Protein AF-0000000069993776 (afdb_homodimer)

Foldseek 3Di:
DPLADPVRHGNQQDDLVVLVVLLVQCCQVLSVLLLQNLPVSNVSNVCSCVVCPNSVVVVVCSVVSRVVSSVPFADAPQHSVVLSVCLVPVVLQLVSVVSLVNVPLNNVSNVCSCPVCVNSVVCSNCVRVSNRCVRVVND/DPLADPVRHGNQQDDLVVLVVLLVQCCQVLSVLLLQNLPVSNVSNVCSCVVCPNSVVVVVCSVVSRVVSSVPFADAPQRSVVLSVCLVPVVLQLVSVVSLVNVPLNNVSNVCSCPVCVNSVVCSNCVRVSNRCSRVVND

Organism: NCBI:txid53407

Radius of gyration: 18.96 Å; Cα contacts (8 Å, |Δi|>4): 423; chains: 2; bounding box: 44×46×44 Å

Sequence (278 aa):
MNSYRHDGTLANTHNVFLGYLLWIFGFTGSHRFYYGKPVTGTIWFCTFGLLGIGWLIDVFLIPGMDREADLRFTPGPLDYTVAWLLLTFLGIFGVHRMYQGKWITGLLYLVTGGLLGLGVLYDFWTLNDQISLRNSGRGMNSYRHDGTLANTHNVFLGYLLWIFGFTGSHRFYYGKPVTGTIWFCTFGLLGIGWLIDVFLIPGMDREADLRFTPGPLDYTVAWLLLTFLGIFGVHRMYQGKWITGLLYLVTGGLLGLGVLYDFWTLNDQISLRNSGRG

Solvent-accessible surface area (backbone atoms only — not comparable to full-atom values): 14161 Å² total; per-residue (Å²): 133,77,26,48,40,94,86,68,44,71,40,78,44,64,56,68,68,59,38,54,58,33,41,76,56,17,35,51,12,49,28,38,28,72,48,60,34,37,67,61,11,47,49,14,43,78,42,39,7,61,76,44,52,50,36,60,55,43,70,74,44,44,68,55,43,46,54,50,31,19,66,71,41,47,60,52,92,66,53,54,59,53,39,49,51,31,38,74,77,37,22,46,50,14,50,30,39,38,74,73,65,38,52,67,63,12,51,49,10,52,77,47,49,8,44,79,48,57,48,42,53,51,42,56,59,38,43,61,58,54,50,20,37,42,37,68,66,78,94,132,78,26,48,40,95,86,69,44,71,41,78,46,66,54,68,67,60,39,55,59,32,42,77,57,16,35,51,12,50,28,38,28,72,49,62,33,37,68,63,11,49,50,13,44,77,42,38,6,62,77,44,52,50,37,59,52,42,71,74,43,45,68,56,42,44,53,50,32,18,66,70,41,48,60,52,92,68,53,54,58,51,38,50,52,30,38,73,77,37,24,47,51,14,50,32,39,38,73,72,66,38,52,68,65,11,52,48,9,52,78,47,49,8,46,79,48,55,48,42,52,52,41,56,56,37,43,61,58,55,49,22,36,44,37,68,67,76,94

Structure (mmCIF, N/CA/C/O backbone):
data_AF-0000000069993776-model_v1
#
loop_
_entity.id
_entity.type
_entity.pdbx_description
1 polymer 'Putative membrane protein'
#
loop_
_atom_site.group_PDB
_atom_site.id
_atom_site.type_symbol
_atom_site.label_atom_id
_atom_site.label_alt_id
_atom_site.label_comp_id
_atom_site.label_asym_id
_atom_site.label_entity_id
_atom_site.label_seq_id
_atom_site.pdbx_PDB_ins_code
_atom_site.Cartn_x
_atom_site.Cartn_y
_atom_site.Cartn_z
_atom_site.occupancy
_atom_site.B_iso_or_equiv
_atom_site.auth_seq_id
_atom_site.auth_comp_id
_atom_site.auth_asym_id
_atom_site.auth_atom_id
_atom_site.pdbx_PDB_model_num
ATOM 1 N N . MET A 1 1 ? -23.578 12.289 3.713 1 43.97 1 MET A N 1
ATOM 2 C CA . MET A 1 1 ? -22.234 12.016 4.223 1 43.97 1 MET A CA 1
ATOM 3 C C . MET A 1 1 ? -22.141 10.609 4.797 1 43.97 1 MET A C 1
ATOM 5 O O . MET A 1 1 ? -22.531 10.375 5.941 1 43.97 1 MET A O 1
ATOM 9 N N . ASN A 1 2 ? -22.375 9.562 4.004 1 52.38 2 ASN A N 1
ATOM 10 C CA . ASN A 1 2 ? -22.656 8.164 4.316 1 52.38 2 ASN A CA 1
ATOM 11 C C . ASN A 1 2 ? -21.422 7.461 4.887 1 52.38 2 ASN A C 1
ATOM 13 O O . ASN A 1 2 ? -20.875 6.555 4.258 1 52.38 2 ASN A O 1
ATOM 17 N N . SER A 1 3 ? -20.781 8.148 5.879 1 67.75 3 SER A N 1
ATOM 18 C CA . SER A 1 3 ? -19.625 7.59 6.562 1 67.75 3 SER A CA 1
ATOM 19 C C . SER A 1 3 ? -20 6.371 7.395 1 67.75 3 SER A C 1
ATOM 21 O O . SER A 1 3 ? -19.125 5.613 7.832 1 67.75 3 SER A O 1
ATOM 23 N N . TYR A 1 4 ? -21.25 6.254 7.477 1 65.69 4 TYR A N 1
ATOM 24 C CA . TYR A 1 4 ? -21.672 5.113 8.289 1 65.69 4 TYR A CA 1
ATOM 25 C C . TYR A 1 4 ? -22.078 3.938 7.41 1 65.69 4 TYR A C 1
ATOM 27 O O . TYR A 1 4 ? -22.703 4.125 6.363 1 65.69 4 TYR A O 1
ATOM 35 N N . ARG A 1 5 ? -21.531 2.818 7.758 1 65.44 5 ARG A N 1
ATOM 36 C CA . ARG A 1 5 ? -21.922 1.588 7.074 1 65.44 5 ARG A CA 1
ATOM 37 C C . ARG A 1 5 ? -23.375 1.238 7.371 1 65.44 5 ARG A C 1
ATOM 39 O O . ARG A 1 5 ? -23.984 1.804 8.281 1 65.44 5 ARG A O 1
ATOM 46 N N . HIS A 1 6 ? -23.859 0.402 6.707 1 62.59 6 HIS A N 1
ATOM 47 C CA . HIS A 1 6 ? -25.234 -0.026 6.875 1 62.59 6 HIS A CA 1
ATOM 48 C C . HIS A 1 6 ? -25.484 -0.544 8.289 1 62.59 6 HIS A C 1
ATOM 50 O O . HIS A 1 6 ? -26.594 -0.414 8.812 1 62.59 6 HIS A O 1
ATOM 56 N N . ASP A 1 7 ? -24.453 -0.991 8.984 1 63.78 7 ASP A N 1
ATOM 57 C CA . ASP A 1 7 ? -24.625 -1.54 10.328 1 63.78 7 ASP A CA 1
ATOM 58 C C . ASP A 1 7 ? -24.469 -0.452 11.391 1 63.78 7 ASP A C 1
ATOM 60 O O . ASP A 1 7 ? -24.5 -0.738 12.586 1 63.78 7 ASP A O 1
ATOM 64 N N . GLY A 1 8 ? -24.344 0.725 11.008 1 70.31 8 GLY A N 1
ATOM 65 C CA . GLY A 1 8 ? -24.25 1.845 11.938 1 70.31 8 GLY A CA 1
ATOM 66 C C . GLY A 1 8 ? -22.828 2.154 12.367 1 70.31 8 GLY A C 1
ATOM 67 O O . GLY A 1 8 ? -22.609 3.082 13.148 1 70.31 8 GLY A O 1
ATOM 68 N N . THR A 1 9 ? -21.906 1.339 11.875 1 74.38 9 THR A N 1
ATOM 69 C CA . THR A 1 9 ? -20.516 1.588 12.258 1 74.38 9 THR A CA 1
ATOM 70 C C . THR A 1 9 ? -19.828 2.477 11.227 1 74.38 9 THR A C 1
ATOM 72 O O . THR A 1 9 ? -20.219 2.496 10.055 1 74.38 9 THR A O 1
ATOM 75 N N . LEU A 1 10 ? -19.016 3.332 11.781 1 79.56 10 LEU A N 1
ATOM 76 C CA . LEU A 1 10 ? -18.25 4.242 10.938 1 79.56 10 LEU A CA 1
ATOM 77 C C . LEU A 1 10 ? -17.328 3.473 10 1 79.56 10 LEU A C 1
ATOM 79 O O . LEU A 1 10 ? -16.688 2.5 10.414 1 79.56 10 LEU A O 1
ATOM 83 N N . ALA A 1 11 ? -17.438 3.781 8.742 1 85.44 11 ALA A N 1
ATOM 84 C CA . ALA A 1 11 ? -16.547 3.143 7.777 1 85.44 11 ALA A CA 1
ATOM 85 C C . ALA A 1 11 ? -15.102 3.527 8.031 1 85.44 11 ALA A C 1
ATOM 87 O O . ALA A 1 11 ? -14.805 4.676 8.383 1 85.44 11 ALA A O 1
ATOM 88 N N . ASN A 1 12 ? -14.203 2.625 7.949 1 90.94 12 ASN A N 1
ATOM 89 C CA . ASN A 1 12 ? -12.773 2.842 8.148 1 90.94 12 ASN A CA 1
ATOM 90 C C . ASN A 1 12 ? -12.086 3.238 6.848 1 90.94 12 ASN A C 1
ATOM 92 O O . ASN A 1 12 ? -11.961 2.426 5.93 1 90.94 12 ASN A O 1
ATOM 96 N N . THR A 1 13 ? -11.695 4.512 6.781 1 94.75 13 THR A N 1
ATOM 97 C CA . THR A 1 13 ? -11.023 4.984 5.57 1 94.75 13 THR A CA 1
ATOM 98 C C . THR A 1 13 ? -9.508 4.93 5.734 1 94.75 13 THR A C 1
ATOM 100 O O . THR A 1 13 ? -8.773 4.828 4.746 1 94.75 13 THR A O 1
ATOM 103 N N . HIS A 1 14 ? -9.125 5.062 6.922 1 97.5 14 HIS A N 1
ATOM 104 C CA . HIS A 1 14 ? -7.695 5.055 7.223 1 97.5 14 HIS A CA 1
ATOM 105 C C . HIS A 1 14 ? -7.355 3.994 8.266 1 97.5 14 HIS A C 1
ATOM 107 O O . HIS A 1 14 ? -8.25 3.33 8.789 1 97.5 14 HIS A O 1
ATOM 113 N N . ASN A 1 15 ? -6.082 3.814 8.406 1 96.94 15 ASN A N 1
ATOM 114 C CA . ASN A 1 15 ? -5.582 2.771 9.297 1 96.94 15 ASN A CA 1
ATOM 115 C C . ASN A 1 15 ? -4.684 3.35 10.391 1 96.94 15 ASN A C 1
ATOM 117 O O . ASN A 1 15 ? -3.73 4.074 10.094 1 96.94 15 ASN A O 1
ATOM 121 N N . VAL A 1 16 ? -5.043 2.984 11.609 1 97.69 16 VAL A N 1
ATOM 122 C CA . VAL A 1 16 ? -4.32 3.541 12.75 1 97.69 16 VAL A CA 1
ATOM 123 C C . VAL A 1 16 ? -2.889 3.008 12.758 1 97.69 16 VAL A C 1
ATOM 125 O O . VAL A 1 16 ? -1.952 3.732 13.102 1 97.69 16 VAL A O 1
ATOM 128 N N . PHE A 1 17 ? -2.652 1.766 12.422 1 97.75 17 PHE A N 1
ATOM 129 C CA . PHE A 1 17 ? -1.308 1.204 12.375 1 97.75 17 PHE A CA 1
ATOM 130 C C . PHE A 1 17 ? -0.427 1.993 11.414 1 97.75 17 PHE A C 1
ATOM 132 O O . PHE A 1 17 ? 0.702 2.355 11.758 1 97.75 17 PHE A O 1
ATOM 139 N N . LEU A 1 18 ? -0.93 2.236 10.25 1 98.12 18 LEU A N 1
ATOM 140 C CA . LEU A 1 18 ? -0.167 3.006 9.273 1 98.12 18 LEU A CA 1
ATOM 141 C C . LEU A 1 18 ? 0.099 4.418 9.781 1 98.12 18 LEU A C 1
ATOM 143 O O . LEU A 1 18 ? 1.15 4.996 9.5 1 98.12 18 LEU A O 1
ATOM 147 N N . GLY A 1 19 ? -0.898 4.973 10.469 1 98.38 19 GLY A N 1
ATOM 148 C CA . GLY A 1 19 ? -0.661 6.262 11.102 1 98.38 19 GLY A CA 1
ATOM 149 C C . GLY A 1 19 ? 0.553 6.266 12.008 1 98.38 19 GLY A C 1
ATOM 150 O O . GLY A 1 19 ? 1.401 7.152 11.922 1 98.38 19 GLY A O 1
ATOM 151 N N . TYR A 1 20 ? 0.631 5.281 12.852 1 98.44 20 TYR A N 1
ATOM 152 C CA . TYR A 1 20 ? 1.754 5.184 13.773 1 98.44 20 TYR A CA 1
ATOM 153 C C . TYR A 1 20 ? 3.053 4.906 13.031 1 98.44 20 TYR A C 1
ATOM 155 O O . TYR A 1 20 ? 4.117 5.391 13.422 1 98.44 20 TYR A O 1
ATOM 163 N N . LEU A 1 21 ? 2.947 4.078 12.062 1 97.88 21 LEU A N 1
ATOM 164 C CA . LEU A 1 21 ? 4.129 3.824 11.242 1 97.88 21 LEU A CA 1
ATOM 165 C C . LEU A 1 21 ? 4.676 5.121 10.664 1 97.88 21 LEU A C 1
ATOM 167 O O . LEU A 1 21 ? 5.879 5.391 10.75 1 97.88 21 LEU A O 1
ATOM 171 N N . LEU A 1 22 ? 3.811 5.922 10.109 1 98.06 22 LEU A N 1
ATOM 172 C CA . LEU A 1 22 ? 4.211 7.18 9.484 1 98.06 22 LEU A CA 1
ATOM 173 C C . LEU A 1 22 ? 4.703 8.172 10.539 1 98.06 22 LEU A C 1
ATOM 175 O O . LEU A 1 22 ? 5.535 9.031 10.242 1 98.06 22 LEU A O 1
ATOM 179 N N . TRP A 1 23 ? 4.203 7.992 11.711 1 97.94 23 TRP A N 1
ATOM 180 C CA . TRP A 1 23 ? 4.59 8.859 12.82 1 97.94 23 TRP A CA 1
ATOM 181 C C . TRP A 1 23 ? 6.078 8.719 13.125 1 97.94 23 TRP A C 1
ATOM 183 O O . TRP A 1 23 ? 6.715 9.672 13.578 1 97.94 23 TRP A O 1
ATOM 193 N N . ILE A 1 24 ? 6.648 7.539 12.883 1 96.75 24 ILE A N 1
ATOM 194 C CA . ILE A 1 24 ? 8.07 7.324 13.117 1 96.75 24 ILE A CA 1
ATOM 195 C C . ILE A 1 24 ? 8.875 8.406 12.398 1 96.75 24 ILE A C 1
ATOM 197 O O . ILE A 1 24 ? 9.82 8.961 12.969 1 96.75 24 ILE A O 1
ATOM 201 N N . PHE A 1 25 ? 8.469 8.766 11.18 1 95.56 25 PHE A N 1
ATOM 202 C CA . PHE A 1 25 ? 9.078 9.859 10.438 1 95.56 25 PHE A CA 1
ATOM 203 C C . PHE A 1 25 ? 8.203 11.109 10.492 1 95.56 25 PHE A C 1
ATOM 205 O O . PHE A 1 25 ? 8.219 11.922 9.562 1 95.56 25 PHE A O 1
ATOM 212 N N . GLY A 1 26 ? 7.469 11.188 11.43 1 92.88 26 GLY A N 1
ATOM 213 C CA . GLY A 1 26 ? 6.41 12.18 11.539 1 92.88 26 GLY A CA 1
ATOM 214 C C . GLY A 1 26 ? 6.926 13.578 11.797 1 92.88 26 GLY A C 1
ATOM 215 O O . GLY A 1 26 ? 6.156 14.547 11.766 1 92.88 26 GLY A O 1
ATOM 216 N N . PHE A 1 27 ? 8.289 13.641 12.109 1 93.94 27 PHE A N 1
ATOM 217 C CA . PHE A 1 27 ? 8.852 14.984 12.195 1 93.94 27 PHE A CA 1
ATOM 218 C C . PHE A 1 27 ? 8.703 15.719 10.859 1 93.94 27 PHE A C 1
ATOM 220 O O . PHE A 1 27 ? 8.711 16.953 10.82 1 93.94 27 PHE A O 1
ATOM 227 N N . THR A 1 28 ? 8.43 14.984 9.82 1 95 28 THR A N 1
ATOM 228 C CA . THR A 1 28 ? 8.188 15.539 8.492 1 95 28 THR A CA 1
ATOM 229 C C . THR A 1 28 ? 6.695 15.789 8.281 1 95 28 THR A C 1
ATOM 231 O O . THR A 1 28 ? 6.297 16.328 7.246 1 95 28 THR A O 1
ATOM 234 N N . GLY A 1 29 ? 5.867 15.375 9.18 1 96.5 29 GLY A N 1
ATOM 235 C CA . GLY A 1 29 ? 4.43 15.57 9.07 1 96.5 29 GLY A CA 1
ATOM 236 C C . GLY A 1 29 ? 3.74 14.484 8.266 1 96.5 29 GLY A C 1
ATOM 237 O O . GLY A 1 29 ? 2.568 14.617 7.91 1 96.5 29 GLY A O 1
ATOM 238 N N . SER A 1 30 ? 4.336 13.438 7.988 1 97.31 30 SER A N 1
ATOM 239 C CA . SER A 1 30 ? 3.836 12.414 7.082 1 97.31 30 SER A CA 1
ATOM 240 C C . SER A 1 30 ? 2.506 11.844 7.566 1 97.31 30 SER A C 1
ATOM 242 O O . SER A 1 30 ? 1.579 11.656 6.777 1 97.31 30 SER A O 1
ATOM 244 N N . HIS A 1 31 ? 2.395 11.57 8.875 1 98.31 31 HIS A N 1
ATOM 245 C CA . HIS A 1 31 ? 1.156 11.016 9.406 1 98.31 31 HIS A CA 1
ATOM 246 C C . HIS A 1 31 ? 0.015 12.023 9.312 1 98.31 31 HIS A C 1
ATOM 248 O O . HIS A 1 31 ? -1.139 11.641 9.102 1 98.31 31 HIS A O 1
ATOM 254 N N . ARG A 1 32 ? 0.269 13.266 9.5 1 98.56 32 ARG A N 1
ATOM 255 C CA . ARG A 1 32 ? -0.772 14.281 9.398 1 98.56 32 ARG A CA 1
ATOM 256 C C . ARG A 1 32 ? -1.269 14.414 7.961 1 98.56 32 ARG A C 1
ATOM 258 O O . ARG A 1 32 ? -2.467 14.578 7.727 1 98.56 32 ARG A O 1
ATOM 265 N N . PHE A 1 33 ? -0.314 14.375 6.984 1 98.5 33 PHE A N 1
ATOM 266 C CA . PHE A 1 33 ? -0.737 14.352 5.586 1 98.5 33 PHE A CA 1
ATOM 267 C C . PHE A 1 33 ? -1.636 13.148 5.316 1 98.5 33 PHE A C 1
ATOM 269 O O . PHE A 1 33 ? -2.674 13.273 4.664 1 98.5 33 PHE A O 1
ATOM 276 N N . TYR A 1 34 ? -1.254 12.062 5.863 1 98.56 34 TYR A N 1
ATOM 277 C CA . TYR A 1 34 ? -1.999 10.82 5.684 1 98.56 34 TYR A CA 1
ATOM 278 C C . TYR A 1 34 ? -3.432 10.969 6.188 1 98.56 34 TYR A C 1
ATOM 280 O O . TYR A 1 34 ? -4.371 10.492 5.547 1 98.56 34 TYR A O 1
ATOM 288 N N . TYR A 1 35 ? -3.605 11.633 7.227 1 98.5 35 TYR A N 1
ATOM 289 C CA . TYR A 1 35 ? -4.934 11.758 7.82 1 98.5 35 TYR A CA 1
ATOM 290 C C . TYR A 1 35 ? -5.668 12.969 7.258 1 98.5 35 TYR A C 1
ATOM 292 O O . TYR A 1 35 ? -6.762 13.305 7.715 1 98.5 35 TYR A O 1
ATOM 300 N N . GLY A 1 36 ? -5.078 13.664 6.332 1 98.06 36 GLY A N 1
ATOM 301 C CA . GLY A 1 36 ? -5.766 14.742 5.645 1 98.06 36 GLY A CA 1
ATOM 302 C C . GLY A 1 36 ? -5.602 16.094 6.324 1 98.06 36 GLY A C 1
ATOM 303 O O . GLY A 1 36 ? -6.527 16.906 6.328 1 98.06 36 GLY A O 1
ATOM 304 N N . LYS A 1 37 ? -4.516 16.266 6.914 1 98.31 37 LYS A N 1
ATOM 305 C CA . LYS A 1 37 ? -4.203 17.562 7.535 1 98.31 37 LYS A CA 1
ATOM 306 C C . LYS A 1 37 ? -2.957 18.172 6.91 1 98.31 37 LYS A C 1
ATOM 308 O O . LYS A 1 37 ? -1.936 18.344 7.582 1 98.31 37 LYS A O 1
ATOM 313 N N . PRO A 1 38 ? -3.084 18.656 5.723 1 97.88 38 PRO A N 1
ATOM 314 C CA . PRO A 1 38 ? -1.907 19.125 4.98 1 97.88 38 PRO A CA 1
ATOM 315 C C . PRO A 1 38 ? -1.312 20.406 5.551 1 97.88 38 PRO A C 1
ATOM 317 O O . PRO A 1 38 ? -0.1 20.625 5.465 1 97.88 38 PRO A O 1
ATOM 320 N N . VAL A 1 39 ? -2.135 21.234 6.141 1 97.81 39 VAL A N 1
ATOM 321 C CA . VAL A 1 39 ? -1.636 22.484 6.691 1 97.81 39 VAL A CA 1
ATOM 322 C C . VAL A 1 39 ? -0.697 22.203 7.859 1 97.81 39 VAL A C 1
ATOM 324 O O . VAL A 1 39 ? 0.459 22.641 7.855 1 97.81 39 VAL A O 1
ATOM 327 N N . THR A 1 40 ? -1.224 21.406 8.773 1 97.75 40 THR A N 1
ATOM 328 C CA . THR A 1 40 ? -0.374 21.109 9.922 1 97.75 40 THR A CA 1
ATOM 329 C C . THR A 1 40 ? 0.775 20.188 9.516 1 97.75 40 THR A C 1
ATOM 331 O O . THR A 1 40 ? 1.863 20.25 10.094 1 97.75 40 THR A O 1
ATOM 334 N N . GLY A 1 41 ? 0.524 19.328 8.586 1 97.81 41 GLY A N 1
ATOM 335 C CA . GLY A 1 41 ? 1.632 18.531 8.062 1 97.81 41 GLY A CA 1
ATOM 336 C C . GLY A 1 41 ? 2.766 19.391 7.523 1 97.81 41 GLY A C 1
ATOM 337 O O . GLY A 1 41 ? 3.938 19.094 7.77 1 97.81 41 GLY A O 1
ATOM 338 N N . THR A 1 42 ? 2.406 20.406 6.789 1 98 42 THR A N 1
ATOM 339 C CA . THR A 1 42 ? 3.406 21.312 6.234 1 98 42 THR A CA 1
ATOM 340 C C . THR A 1 42 ? 4.152 22.031 7.348 1 98 42 THR A C 1
ATOM 342 O O . THR A 1 42 ? 5.371 22.203 7.277 1 98 42 THR A O 1
ATOM 345 N N . ILE A 1 43 ? 3.432 22.5 8.359 1 98 43 ILE A N 1
ATOM 346 C CA . ILE A 1 43 ? 4.059 23.172 9.5 1 98 43 ILE A CA 1
ATOM 347 C C . ILE A 1 43 ? 5.078 22.219 10.148 1 98 43 ILE 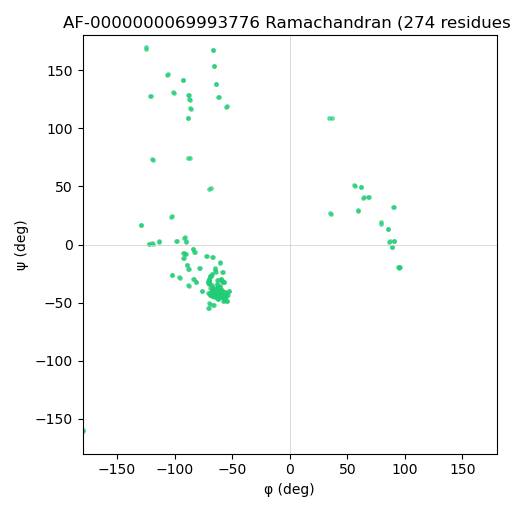A C 1
ATOM 349 O O . ILE A 1 43 ? 6.199 22.641 10.461 1 98 43 ILE A O 1
ATOM 353 N N . TRP A 1 44 ? 4.656 20.953 10.336 1 97.81 44 TRP A N 1
ATOM 354 C CA . TRP A 1 44 ? 5.574 19.969 10.883 1 97.81 44 TRP A CA 1
ATOM 355 C C . TRP A 1 44 ? 6.832 19.859 10.023 1 97.81 44 TRP A C 1
ATOM 357 O O . TRP A 1 44 ? 7.945 19.797 10.555 1 97.81 44 TRP A O 1
ATOM 367 N N . PHE A 1 45 ? 6.617 19.812 8.742 1 97.38 45 PHE A N 1
ATOM 368 C CA . PHE A 1 45 ? 7.727 19.641 7.816 1 97.38 45 PHE A CA 1
ATOM 369 C C . PHE A 1 45 ? 8.703 20.812 7.918 1 97.38 45 PHE A C 1
ATOM 371 O O . PHE A 1 45 ? 9.922 20.609 7.918 1 97.38 45 PHE A O 1
ATOM 378 N N . CYS A 1 46 ? 8.242 22 8.023 1 97.44 46 CYS A N 1
ATOM 379 C CA . CYS A 1 46 ? 9.062 23.203 8.023 1 97.44 46 CYS A CA 1
ATOM 380 C C . CYS A 1 46 ? 9.727 23.406 9.383 1 97.44 46 CYS A C 1
ATOM 382 O O . CYS A 1 46 ? 10.773 24.047 9.477 1 97.44 46 CYS A O 1
ATOM 384 N N . THR A 1 47 ? 9.234 22.828 10.414 1 97.5 47 THR A N 1
ATOM 385 C CA . THR A 1 47 ? 9.727 23.094 11.758 1 97.5 47 THR A CA 1
ATOM 386 C C . THR A 1 47 ? 10.266 21.812 12.398 1 97.5 47 THR A C 1
ATOM 388 O O . THR A 1 47 ? 10.641 21.828 13.578 1 97.5 47 THR A O 1
ATOM 391 N N . PHE A 1 48 ? 10.234 20.672 11.648 1 96.94 48 PHE A N 1
ATOM 392 C CA . PHE A 1 48 ? 10.641 19.375 12.172 1 96.94 48 PHE A CA 1
ATOM 393 C C . PHE A 1 48 ? 9.758 18.969 13.344 1 96.94 48 PHE A C 1
ATOM 395 O O . PHE A 1 48 ? 10.258 18.547 14.391 1 96.94 48 PHE A O 1
ATOM 402 N N . GLY A 1 49 ? 8.422 19.094 13.062 1 96.44 49 GLY A N 1
ATOM 403 C CA . GLY A 1 49 ? 7.465 18.734 14.094 1 96.44 49 GLY A CA 1
ATOM 404 C C . GLY A 1 49 ? 7.477 19.656 15.289 1 96.44 49 GLY A C 1
ATOM 405 O O . GLY A 1 49 ? 7.461 19.203 16.438 1 96.44 49 GLY A O 1
ATOM 406 N N . LEU A 1 50 ? 7.586 20.922 15.094 1 96.62 50 LEU A N 1
ATOM 407 C CA . LEU A 1 50 ? 7.68 21.906 16.156 1 96.62 50 LEU A CA 1
ATOM 408 C C . LEU A 1 50 ? 8.844 21.609 17.094 1 96.62 50 LEU A C 1
ATOM 410 O O . LEU A 1 50 ? 8.672 21.516 18.297 1 96.62 50 LEU A O 1
ATOM 414 N N . LEU A 1 51 ? 10.078 21.391 16.453 1 96.06 51 LEU A N 1
ATOM 415 C CA . LEU A 1 51 ? 11.328 21.078 17.125 1 96.06 51 LEU A CA 1
ATOM 416 C C . LEU A 1 51 ? 11.203 19.797 17.938 1 96.06 51 LEU A C 1
ATOM 418 O O . LEU A 1 51 ? 11.766 19.672 19.031 1 96.06 51 LEU A O 1
ATOM 422 N N . GLY A 1 52 ? 10.344 18.875 17.484 1 95.88 52 GLY A N 1
ATOM 423 C CA . GLY A 1 52 ? 10.219 17.562 18.078 1 95.88 52 GLY A CA 1
ATOM 424 C C . GLY A 1 52 ? 9.109 17.469 19.109 1 95.88 52 GLY A C 1
ATOM 425 O O . GLY A 1 52 ? 8.602 16.375 19.391 1 95.88 52 GLY A O 1
ATOM 426 N N . ILE A 1 53 ? 8.68 18.516 19.625 1 97.19 53 ILE A N 1
ATOM 427 C CA . ILE A 1 53 ? 7.633 18.516 20.641 1 97.19 53 ILE A CA 1
ATOM 428 C C . ILE A 1 53 ? 6.297 18.125 20 1 97.19 53 ILE A C 1
ATOM 430 O O . ILE A 1 53 ? 5.574 17.281 20.531 1 97.19 53 ILE A O 1
ATOM 434 N N . GLY A 1 54 ? 5.934 18.844 18.969 1 96.94 54 GLY A N 1
ATOM 435 C CA . GLY A 1 54 ? 4.715 18.484 18.266 1 96.94 54 GLY A CA 1
ATOM 436 C C . GLY A 1 54 ? 4.688 17.047 17.797 1 96.94 54 GLY A C 1
ATOM 437 O O . GLY A 1 54 ? 3.648 16.391 17.859 1 96.94 54 GLY A O 1
ATOM 438 N N . TRP A 1 55 ? 5.832 16.641 17.297 1 96.94 55 TRP A N 1
ATOM 439 C CA . TRP A 1 55 ? 5.984 15.258 16.875 1 96.94 55 TRP A CA 1
ATOM 440 C C . TRP A 1 55 ? 5.695 14.305 18.031 1 96.94 55 TRP A C 1
ATOM 442 O O . TRP A 1 55 ? 4.957 13.328 17.859 1 96.94 55 TRP A O 1
ATOM 452 N N . LEU A 1 56 ? 6.195 14.594 19.203 1 97.62 56 LEU A N 1
ATOM 453 C CA . LEU A 1 56 ? 6.004 13.734 20.359 1 97.62 56 LEU A CA 1
ATOM 454 C C . LEU A 1 56 ? 4.543 13.734 20.797 1 97.62 56 LEU A C 1
ATOM 456 O O . LEU A 1 56 ? 3.977 12.68 21.094 1 97.62 56 LEU A O 1
ATOM 460 N N . ILE A 1 57 ? 3.889 14.828 20.75 1 97.81 57 ILE A N 1
ATOM 461 C CA . ILE A 1 57 ? 2.506 14.969 21.203 1 97.81 57 ILE A CA 1
ATOM 462 C C . ILE A 1 57 ? 1.576 14.234 20.234 1 97.81 57 ILE A C 1
ATOM 464 O O . ILE A 1 57 ? 0.57 13.656 20.656 1 97.81 57 ILE A O 1
ATOM 468 N N . ASP A 1 58 ? 1.965 14.203 19.016 1 98.5 58 ASP A N 1
ATOM 469 C CA . ASP A 1 58 ? 1.112 13.633 17.984 1 98.5 58 ASP A CA 1
ATOM 470 C C . ASP A 1 58 ? 0.9 12.141 18.203 1 98.5 58 ASP A C 1
ATOM 472 O O . ASP A 1 58 ? -0.058 11.562 17.672 1 98.5 58 ASP A O 1
ATOM 476 N N . VAL A 1 59 ? 1.787 11.516 18.969 1 98.06 59 VAL A N 1
ATOM 477 C CA . VAL A 1 59 ? 1.605 10.086 19.219 1 98.06 59 VAL A CA 1
ATOM 478 C C . VAL A 1 59 ? 0.246 9.852 19.875 1 98.06 59 VAL A C 1
ATOM 480 O O . VAL A 1 59 ? -0.417 8.852 19.609 1 98.06 59 VAL A O 1
ATOM 483 N N . PHE A 1 60 ? -0.209 10.82 20.672 1 98.31 60 PHE A N 1
ATOM 484 C CA . PHE A 1 60 ? -1.456 10.68 21.422 1 98.31 60 PHE A CA 1
ATOM 485 C C . PHE A 1 60 ? -2.639 11.172 20.594 1 98.31 60 PHE A C 1
ATOM 487 O O . PHE A 1 60 ? -3.793 10.883 20.906 1 98.31 60 PHE A O 1
ATOM 494 N N . LEU A 1 61 ? -2.455 11.906 19.594 1 98.25 61 LEU A N 1
ATOM 495 C CA . LEU A 1 61 ? -3.523 12.516 18.797 1 98.25 61 LEU A CA 1
ATOM 496 C C . LEU A 1 61 ? -3.91 11.633 17.625 1 98.25 61 LEU A C 1
ATOM 498 O O . LEU A 1 61 ? -4.961 11.828 17.016 1 98.25 61 LEU A O 1
ATOM 502 N N . ILE A 1 62 ? -3.199 10.625 17.297 1 98.44 62 ILE A N 1
ATOM 503 C CA . ILE A 1 62 ? -3.35 9.812 16.094 1 98.44 62 ILE A CA 1
ATOM 504 C C . ILE A 1 62 ? -4.711 9.117 16.109 1 98.44 62 ILE A C 1
ATOM 506 O O . ILE A 1 62 ? -5.449 9.172 15.117 1 98.44 62 ILE A O 1
ATOM 510 N N . PRO A 1 63 ? -5.086 8.516 17.25 1 98.19 63 PRO A N 1
ATOM 511 C CA . PRO A 1 63 ? -6.414 7.891 17.234 1 98.19 63 PRO A CA 1
ATOM 512 C C . PRO A 1 63 ? -7.535 8.891 16.969 1 98.19 63 PRO A C 1
ATOM 514 O O . PRO A 1 63 ? -8.492 8.57 16.25 1 98.19 63 PRO A O 1
ATOM 517 N N . GLY A 1 64 ? -7.359 10.039 17.484 1 98.25 64 GLY A N 1
ATOM 518 C CA . GLY A 1 64 ? -8.336 11.086 17.203 1 98.25 64 GLY A CA 1
ATOM 519 C C . GLY A 1 64 ? -8.336 11.531 15.758 1 98.25 64 GLY A C 1
ATOM 520 O O . GLY A 1 64 ? -9.398 11.734 15.172 1 98.25 64 GLY A O 1
ATOM 521 N N . MET A 1 65 ? -7.172 11.695 15.211 1 98.06 65 MET A N 1
ATOM 522 C CA . MET A 1 65 ? -7.062 12.07 13.805 1 98.06 65 MET A CA 1
ATOM 523 C C . MET A 1 65 ? -7.652 10.992 12.898 1 98.06 65 MET A C 1
ATOM 525 O O . MET A 1 65 ? -8.242 11.305 11.867 1 98.06 65 MET A O 1
ATOM 529 N N . ASP A 1 66 ? -7.461 9.766 13.297 1 98.06 66 ASP A N 1
ATOM 530 C CA . ASP A 1 66 ? -8.039 8.656 12.547 1 98.06 66 ASP A CA 1
ATOM 531 C C . ASP A 1 66 ? -9.562 8.734 12.531 1 98.06 66 ASP A C 1
ATOM 533 O O . ASP A 1 66 ? -10.188 8.609 11.477 1 98.06 66 ASP A O 1
ATOM 537 N N . ARG A 1 67 ? -10.125 8.961 13.672 1 97.19 67 ARG A N 1
ATOM 538 C CA . ARG A 1 67 ? -11.578 9.07 13.773 1 97.19 67 ARG A CA 1
ATOM 539 C C . ARG A 1 67 ? -12.094 10.266 12.969 1 97.19 67 ARG A C 1
ATOM 541 O O . ARG A 1 67 ? -13.117 10.156 12.281 1 97.19 67 ARG A O 1
ATOM 548 N N . GLU A 1 68 ? -11.406 11.352 13.078 1 97.62 68 GLU A N 1
ATOM 549 C CA . GLU A 1 68 ? -11.797 12.539 12.32 1 97.62 68 GLU A CA 1
ATOM 550 C C . GLU A 1 68 ? -11.75 12.273 10.812 1 97.62 68 GLU A C 1
ATOM 552 O O . GLU A 1 68 ? -12.633 12.703 10.078 1 97.62 68 GLU A O 1
ATOM 557 N N . ALA A 1 69 ? -10.703 11.602 10.359 1 97.88 69 ALA A N 1
ATOM 558 C CA . ALA A 1 69 ? -10.57 11.273 8.938 1 97.88 69 ALA A CA 1
ATOM 559 C C . ALA A 1 69 ? -11.711 10.375 8.477 1 97.88 69 ALA A C 1
ATOM 561 O O . ALA A 1 69 ? -12.258 10.57 7.387 1 97.88 69 ALA A O 1
ATOM 562 N N . ASP A 1 70 ? -12.031 9.383 9.289 1 96.69 70 ASP A N 1
ATOM 563 C CA . ASP A 1 70 ? -13.117 8.469 8.953 1 96.69 70 ASP A CA 1
ATOM 564 C C . ASP A 1 70 ? -14.438 9.219 8.805 1 96.69 70 ASP A C 1
ATOM 566 O O . ASP A 1 70 ? -15.281 8.836 7.996 1 96.69 70 ASP A O 1
ATOM 570 N N . LEU A 1 71 ? -14.602 10.32 9.539 1 95.94 71 LEU A N 1
ATOM 571 C CA . LEU A 1 71 ? -15.812 11.125 9.477 1 95.94 71 LEU A CA 1
ATOM 572 C C . LEU A 1 71 ? -15.781 12.062 8.273 1 95.94 71 LEU A C 1
ATOM 574 O O . LEU A 1 71 ? -16.812 12.352 7.676 1 95.94 71 LEU A O 1
ATOM 578 N N . ARG A 1 72 ? -14.648 12.477 7.938 1 96.69 72 ARG A N 1
ATOM 579 C CA . ARG A 1 72 ? -14.508 13.539 6.957 1 96.69 72 ARG A CA 1
ATOM 580 C C . ARG A 1 72 ? -14.469 12.984 5.539 1 96.69 72 ARG A C 1
ATOM 582 O O . ARG A 1 72 ? -14.969 13.609 4.605 1 96.69 72 ARG A O 1
ATOM 589 N N . PHE A 1 73 ? -13.875 11.836 5.332 1 97.62 73 PHE A N 1
ATOM 590 C CA . PHE A 1 73 ? -13.609 11.359 3.98 1 97.62 73 PHE A CA 1
ATOM 591 C C . PHE A 1 73 ? -14.57 10.234 3.605 1 97.62 73 PHE A C 1
ATOM 593 O O . PHE A 1 73 ? -14.938 9.414 4.453 1 97.62 73 PHE A O 1
ATOM 600 N N . THR A 1 74 ? -14.914 10.188 2.336 1 96.19 74 THR A N 1
ATOM 601 C CA . THR A 1 74 ? -15.945 9.289 1.817 1 96.19 74 THR A CA 1
ATOM 602 C C . THR A 1 74 ? -15.352 7.926 1.48 1 96.19 74 THR A C 1
ATOM 604 O O . THR A 1 74 ? -14.422 7.828 0.676 1 96.19 74 THR A O 1
ATOM 607 N N . PRO A 1 75 ? -15.844 6.898 2.199 1 94.5 75 PRO A N 1
ATOM 608 C CA . PRO A 1 75 ? -15.414 5.555 1.813 1 94.5 75 PRO A CA 1
ATOM 609 C C . PRO A 1 75 ? -15.914 5.148 0.429 1 94.5 75 PRO A C 1
ATOM 611 O O . PRO A 1 75 ? -16.891 5.707 -0.067 1 94.5 75 PRO A O 1
ATOM 614 N N . GLY A 1 76 ? -15.219 4.262 -0.25 1 92.62 76 GLY A N 1
ATOM 615 C CA . GLY A 1 76 ? -15.594 3.812 -1.581 1 92.62 76 GLY A CA 1
ATOM 616 C C . GLY A 1 76 ? -14.648 2.779 -2.154 1 92.62 76 GLY A C 1
ATOM 617 O O . GLY A 1 76 ? -13.93 2.105 -1.408 1 92.62 76 GLY A O 1
ATOM 618 N N . PRO A 1 77 ? -14.664 2.619 -3.482 1 93.12 77 PRO A N 1
ATOM 619 C CA . PRO A 1 77 ? -13.852 1.575 -4.109 1 93.12 77 PRO A CA 1
ATOM 620 C C . PRO A 1 77 ? -12.352 1.868 -4.027 1 93.12 77 PRO A C 1
ATOM 622 O O . PRO A 1 77 ? -11.539 0.944 -4.062 1 93.12 77 PRO A O 1
ATOM 625 N N . LEU A 1 78 ? -12 3.127 -3.953 1 96.75 78 LEU A N 1
ATOM 626 C CA . LEU A 1 78 ? -10.594 3.49 -3.824 1 96.75 78 LEU A CA 1
ATOM 627 C C . LEU A 1 78 ? -10.164 3.508 -2.359 1 96.75 78 LEU A C 1
ATOM 629 O O . LEU A 1 78 ? -10.836 4.117 -1.521 1 96.75 78 LEU A O 1
ATOM 633 N N . ASP A 1 79 ? -9.164 2.779 -2.086 1 97.06 79 ASP A N 1
ATOM 634 C CA . ASP A 1 79 ? -8.641 2.705 -0.724 1 97.06 79 ASP A CA 1
ATOM 635 C C . ASP A 1 79 ? -7.602 3.795 -0.476 1 97.06 79 ASP A C 1
ATOM 637 O O . ASP A 1 79 ? -6.645 3.932 -1.241 1 97.06 79 ASP A O 1
ATOM 641 N N . TYR A 1 80 ? -7.781 4.535 0.583 1 98.19 80 TYR A N 1
ATOM 642 C CA . TYR A 1 80 ? -6.902 5.656 0.893 1 98.19 80 TYR A CA 1
ATOM 643 C C . TYR A 1 80 ? -5.488 5.172 1.202 1 98.19 80 TYR A C 1
ATOM 645 O O . TYR A 1 80 ? -4.508 5.762 0.74 1 98.19 80 TYR A O 1
ATOM 653 N N . THR A 1 81 ? -5.371 4.133 1.991 1 98.38 81 THR A N 1
ATOM 654 C CA . THR A 1 81 ? -4.066 3.637 2.418 1 98.38 81 THR A CA 1
ATOM 655 C C . THR A 1 81 ? -3.271 3.111 1.227 1 98.38 81 THR A C 1
ATOM 657 O O . THR A 1 81 ? -2.072 3.371 1.111 1 98.38 81 THR A O 1
ATOM 660 N N . VAL A 1 82 ? -3.922 2.402 0.343 1 98.38 82 VAL A N 1
ATOM 661 C CA . VAL A 1 82 ? -3.266 1.92 -0.868 1 98.38 82 VAL A CA 1
ATOM 662 C C . VAL A 1 82 ? -2.746 3.104 -1.681 1 98.38 82 VAL A C 1
ATOM 664 O O . VAL A 1 82 ? -1.6 3.098 -2.133 1 98.38 82 VAL A O 1
ATOM 667 N N . ALA A 1 83 ? -3.57 4.082 -1.819 1 98.69 83 ALA A N 1
ATOM 668 C CA . ALA A 1 83 ? -3.178 5.27 -2.574 1 98.69 83 ALA A CA 1
ATOM 669 C C . ALA A 1 83 ? -1.967 5.945 -1.94 1 98.69 83 ALA A C 1
ATOM 671 O O . ALA A 1 83 ? -1.046 6.367 -2.643 1 98.69 83 ALA A O 1
ATOM 672 N N . TRP A 1 84 ? -1.992 6.07 -0.685 1 98.69 84 TRP A N 1
ATOM 673 C CA . TRP A 1 84 ? -0.897 6.727 0.021 1 98.69 84 TRP A CA 1
ATOM 674 C C . TRP A 1 84 ? 0.394 5.93 -0.112 1 98.69 84 TRP A C 1
ATOM 676 O O . TRP A 1 84 ? 1.475 6.504 -0.261 1 98.69 84 TRP A O 1
ATOM 686 N N . LEU A 1 85 ? 0.271 4.586 -0.003 1 98.62 85 LEU A N 1
ATOM 687 C CA . LEU A 1 85 ? 1.455 3.754 -0.181 1 98.62 85 LEU A CA 1
ATOM 688 C C . LEU A 1 85 ? 1.996 3.875 -1.602 1 98.62 85 LEU A C 1
ATOM 690 O O . LEU A 1 85 ? 3.209 3.973 -1.803 1 98.62 85 LEU A O 1
ATOM 694 N N . LEU A 1 86 ? 1.142 3.926 -2.555 1 98.56 86 LEU A N 1
ATOM 695 C CA . LEU A 1 86 ? 1.554 4.086 -3.943 1 98.56 86 LEU A CA 1
ATOM 696 C C . LEU A 1 86 ? 2.215 5.445 -4.16 1 98.56 86 LEU A C 1
ATOM 698 O O . LEU A 1 86 ? 3.217 5.547 -4.871 1 98.56 86 LEU A O 1
ATOM 702 N N . LEU A 1 87 ? 1.626 6.496 -3.586 1 98.31 87 LEU A N 1
ATOM 703 C CA . LEU A 1 87 ? 2.215 7.828 -3.693 1 98.31 87 LEU A CA 1
ATOM 704 C C . LEU A 1 87 ? 3.605 7.859 -3.072 1 98.31 87 LEU A C 1
ATOM 706 O O . LEU A 1 87 ? 4.535 8.422 -3.65 1 98.31 87 LEU A O 1
ATOM 710 N N . THR A 1 88 ? 3.768 7.27 -1.924 1 97.38 88 THR A N 1
ATOM 711 C CA . THR A 1 88 ? 5.012 7.32 -1.167 1 97.38 88 THR A CA 1
ATOM 712 C C . THR A 1 88 ? 6.121 6.562 -1.893 1 97.38 88 THR A C 1
ATOM 714 O O . THR A 1 88 ? 7.238 7.062 -2.027 1 97.38 88 THR A O 1
ATOM 717 N N . PHE A 1 89 ? 5.812 5.406 -2.441 1 97.44 89 PHE A N 1
ATOM 718 C CA . PHE A 1 89 ? 6.883 4.543 -2.932 1 97.44 89 PHE A CA 1
ATOM 719 C C . PHE A 1 89 ? 7 4.633 -4.449 1 97.44 89 PHE A C 1
ATOM 721 O O . PHE A 1 89 ? 8.078 4.426 -5.004 1 97.44 89 PHE A O 1
ATOM 728 N N . LEU A 1 90 ? 5.895 4.965 -5.125 1 97.25 90 LEU A N 1
ATOM 729 C CA . LEU A 1 90 ? 5.883 4.961 -6.586 1 97.25 90 LEU A CA 1
ATOM 730 C C . LEU A 1 90 ? 5.336 6.277 -7.129 1 97.25 90 LEU A C 1
ATOM 732 O O . LEU A 1 90 ? 4.922 6.348 -8.289 1 97.25 90 LEU A O 1
ATOM 736 N N . GLY A 1 91 ? 5.27 7.293 -6.371 1 97.06 91 GLY A N 1
ATOM 737 C CA . GLY A 1 91 ? 4.645 8.57 -6.691 1 97.06 91 GLY A CA 1
ATOM 738 C C . GLY A 1 91 ? 5.25 9.242 -7.902 1 97.06 91 GLY A C 1
ATOM 739 O O . GLY A 1 91 ? 4.539 9.844 -8.711 1 97.06 91 GLY A O 1
ATOM 740 N N . ILE A 1 92 ? 6.621 9.148 -8.016 1 96.94 92 ILE A N 1
ATOM 741 C CA . ILE A 1 92 ? 7.312 9.836 -9.102 1 96.94 92 ILE A CA 1
ATOM 742 C C . ILE A 1 92 ? 6.887 9.234 -10.438 1 96.94 92 ILE A C 1
ATOM 744 O O . ILE A 1 92 ? 6.926 9.914 -11.469 1 96.94 92 ILE A O 1
ATOM 748 N N . PHE A 1 93 ? 6.418 8.031 -10.414 1 97.44 93 PHE A N 1
ATOM 749 C CA . PHE A 1 93 ? 6 7.348 -11.633 1 97.44 93 PHE A CA 1
ATOM 750 C C . PHE A 1 93 ? 4.523 7.594 -11.914 1 97.44 93 PHE A C 1
ATOM 752 O O . PHE A 1 93 ? 3.996 7.152 -12.938 1 97.44 93 PHE A O 1
ATOM 759 N N . GLY A 1 94 ? 3.777 8.195 -11.023 1 97.56 94 GLY A N 1
ATOM 760 C CA . GLY A 1 94 ? 2.379 8.547 -11.219 1 97.56 94 GLY A CA 1
ATOM 761 C C . GLY A 1 94 ? 1.438 7.371 -11.023 1 97.56 94 GLY A C 1
ATOM 762 O O . GLY A 1 94 ? 0.287 7.41 -11.461 1 97.56 94 GLY A O 1
ATOM 763 N N . VAL A 1 95 ? 1.822 6.316 -10.359 1 98 95 VAL A N 1
ATOM 764 C CA . VAL A 1 95 ? 1.036 5.094 -10.219 1 98 95 VAL A CA 1
ATOM 765 C C . VAL A 1 95 ? -0.188 5.367 -9.344 1 98 95 VAL A C 1
ATOM 767 O O . VAL A 1 95 ? -1.268 4.824 -9.594 1 98 95 VAL A O 1
ATOM 770 N N . HIS A 1 96 ? -0.053 6.211 -8.297 1 98.25 96 HIS A N 1
ATOM 771 C CA . HIS A 1 96 ? -1.187 6.539 -7.438 1 98.25 96 HIS A CA 1
ATOM 772 C C . HIS A 1 96 ? -2.279 7.258 -8.219 1 98.25 96 HIS A C 1
ATOM 774 O O . HIS A 1 96 ? -3.467 7.105 -7.926 1 98.25 96 HIS A O 1
ATOM 780 N N . ARG A 1 97 ? -1.894 8.062 -9.188 1 98.19 97 ARG A N 1
ATOM 781 C CA . ARG A 1 97 ? -2.885 8.742 -10.016 1 98.19 97 ARG A CA 1
ATOM 782 C C . ARG A 1 97 ? -3.598 7.754 -10.93 1 98.19 97 ARG A C 1
ATOM 784 O O . ARG A 1 97 ? -4.812 7.836 -11.117 1 98.19 97 ARG A O 1
ATOM 791 N N . MET A 1 98 ? -2.824 6.859 -11.477 1 98.06 98 MET A N 1
ATOM 792 C CA . MET A 1 98 ? -3.438 5.828 -12.305 1 98.06 98 MET A CA 1
ATOM 793 C C . MET A 1 98 ? -4.379 4.957 -11.484 1 98.06 98 MET A C 1
ATOM 795 O O . MET A 1 98 ? -5.418 4.512 -11.977 1 98.06 98 MET A O 1
ATOM 799 N N . TYR A 1 99 ? -3.998 4.695 -10.273 1 98.19 99 TYR A N 1
ATOM 800 C CA . TYR A 1 99 ? -4.871 3.967 -9.359 1 98.19 99 TYR A CA 1
ATOM 801 C C . TYR A 1 99 ? -6.211 4.676 -9.203 1 98.19 99 TYR A C 1
ATOM 803 O O . TYR A 1 99 ? -7.25 4.027 -9.07 1 98.19 99 TYR A O 1
ATOM 811 N N . GLN A 1 100 ? -6.234 5.969 -9.281 1 97.88 100 GLN A N 1
ATOM 812 C CA . GLN A 1 100 ? -7.441 6.781 -9.156 1 97.88 100 GLN A CA 1
ATOM 813 C C . GLN A 1 100 ? -8.18 6.879 -10.484 1 97.88 100 GLN A C 1
ATOM 815 O O . GLN A 1 100 ? -9.219 7.535 -10.578 1 97.88 100 GLN A O 1
ATOM 820 N N . GLY A 1 101 ? -7.602 6.301 -11.57 1 96.75 101 GLY A N 1
ATOM 821 C CA . GLY A 1 101 ? -8.211 6.379 -12.891 1 96.75 101 GLY A CA 1
ATOM 822 C C . GLY A 1 101 ? -7.746 7.582 -13.688 1 96.75 101 GLY A C 1
ATOM 823 O O . GLY A 1 101 ? -8.25 7.84 -14.781 1 96.75 101 GLY A O 1
ATOM 824 N N . LYS A 1 102 ? -6.84 8.328 -13.133 1 97.12 102 LYS A N 1
ATOM 825 C CA . LYS A 1 102 ? -6.309 9.5 -13.836 1 97.12 102 LYS A CA 1
ATOM 826 C C . LYS A 1 102 ? -5.121 9.117 -14.711 1 97.12 102 LYS A C 1
ATOM 828 O O . LYS A 1 102 ? -3.988 9.531 -14.453 1 97.12 102 LYS A O 1
ATOM 833 N N . TRP A 1 103 ? -5.398 8.461 -15.836 1 97.25 103 TRP A N 1
ATOM 834 C CA . TRP A 1 103 ? -4.395 7.859 -16.703 1 97.25 103 TRP A CA 1
ATOM 835 C C . TRP A 1 103 ? -3.564 8.938 -17.406 1 97.25 103 TRP A C 1
ATOM 837 O O . TRP A 1 103 ? -2.352 8.781 -17.562 1 97.25 103 TRP A O 1
ATOM 847 N N . ILE A 1 104 ? -4.117 10.039 -17.734 1 96.88 104 ILE A N 1
ATOM 848 C CA . ILE A 1 104 ? -3.428 11.094 -18.469 1 96.88 104 ILE A CA 1
ATOM 849 C C . ILE A 1 104 ? -2.357 11.727 -17.578 1 96.88 104 ILE A C 1
ATOM 851 O O . ILE A 1 104 ? -1.188 11.797 -17.969 1 96.88 104 ILE A O 1
ATOM 855 N N . THR A 1 105 ? -2.75 12.125 -16.359 1 96.38 105 THR A N 1
ATOM 856 C CA . THR A 1 105 ? -1.769 12.734 -15.469 1 96.38 105 THR A CA 1
ATOM 857 C C . THR A 1 105 ? -0.769 11.695 -14.969 1 96.38 105 THR A C 1
ATOM 859 O O . THR A 1 105 ? 0.39 12.016 -14.703 1 96.38 105 THR A O 1
ATOM 862 N N . GLY A 1 106 ? -1.2 10.461 -14.82 1 97.12 106 GLY A N 1
ATOM 863 C CA . GLY A 1 106 ? -0.254 9.414 -14.477 1 97.12 106 GLY A CA 1
ATOM 864 C C . GLY A 1 106 ? 0.847 9.242 -15.508 1 97.12 106 GLY A C 1
ATOM 865 O O . GLY A 1 106 ? 2.023 9.141 -15.156 1 97.12 106 GLY A O 1
ATOM 866 N N . LEU A 1 107 ? 0.476 9.234 -16.766 1 96.62 107 LEU A N 1
ATOM 867 C CA . LEU A 1 107 ? 1.448 9.094 -17.844 1 96.62 107 LEU A CA 1
ATOM 868 C C . LEU A 1 107 ? 2.369 10.312 -17.906 1 96.62 107 LEU A C 1
ATOM 870 O O . LEU A 1 107 ? 3.561 10.18 -18.203 1 96.62 107 LEU A O 1
ATOM 874 N N . LEU A 1 108 ? 1.791 11.469 -17.672 1 96.75 108 LEU A N 1
ATOM 875 C CA . LEU A 1 108 ? 2.6 12.68 -17.609 1 96.75 108 LEU A CA 1
ATOM 876 C C . LEU A 1 108 ? 3.672 12.562 -16.531 1 96.75 108 LEU A C 1
ATOM 878 O O . LEU A 1 108 ? 4.812 12.984 -16.734 1 96.75 108 LEU A O 1
ATOM 882 N N . TYR A 1 109 ? 3.256 12.039 -15.375 1 97.31 109 TYR A N 1
ATOM 883 C CA . TYR A 1 109 ? 4.223 11.805 -14.312 1 97.31 109 TYR A CA 1
ATOM 884 C C . TYR A 1 109 ? 5.363 10.922 -14.797 1 97.31 109 TYR A C 1
ATOM 886 O O . TYR A 1 109 ? 6.531 11.172 -14.477 1 97.31 109 TYR A O 1
ATOM 894 N N . LEU A 1 110 ? 5.07 9.922 -15.555 1 94.06 110 LEU A N 1
ATOM 895 C CA . LEU A 1 110 ? 6.043 8.945 -16.031 1 94.06 110 LEU A CA 1
ATOM 896 C C . LEU A 1 110 ? 7.094 9.617 -16.906 1 94.06 110 LEU A C 1
ATOM 898 O O . LEU A 1 110 ? 8.281 9.289 -16.828 1 94.06 110 LEU A O 1
ATOM 902 N N . VAL A 1 111 ? 6.742 10.523 -17.703 1 95.75 111 VAL A N 1
ATOM 903 C CA . VAL A 1 111 ? 7.645 11.141 -18.672 1 95.75 111 VAL A CA 1
ATOM 904 C C . VAL A 1 111 ? 8.383 12.312 -18.031 1 95.75 111 VAL A C 1
ATOM 906 O O . VAL A 1 111 ? 9.453 12.711 -18.484 1 95.75 111 VAL A O 1
ATOM 909 N N . THR A 1 112 ? 7.891 12.898 -16.938 1 95.12 112 THR A N 1
ATOM 910 C CA . THR A 1 112 ? 8.445 14.117 -16.359 1 95.12 112 THR A CA 1
ATOM 911 C C . THR A 1 112 ? 9.055 13.852 -14.992 1 95.12 112 THR A C 1
ATOM 913 O O . THR A 1 112 ? 9.609 14.758 -14.367 1 95.12 112 THR A O 1
ATOM 916 N N . GLY A 1 113 ? 9.047 12.625 -14.578 1 91.06 113 GLY A N 1
ATOM 917 C CA . GLY A 1 113 ? 9.547 12.336 -13.242 1 91.06 113 GLY A CA 1
ATOM 918 C C . GLY A 1 113 ? 8.719 12.977 -12.141 1 91.06 113 GLY A C 1
ATOM 919 O O . GLY A 1 113 ? 9.242 13.734 -11.32 1 91.06 113 GLY A O 1
ATOM 920 N N . GLY A 1 114 ? 7.184 12.938 -12.367 1 66.81 114 GLY A N 1
ATOM 921 C CA . GLY A 1 114 ? 6.086 13.445 -11.555 1 66.81 114 GLY A CA 1
ATOM 922 C C . GLY A 1 114 ? 6.434 14.727 -10.82 1 66.81 114 GLY A C 1
ATOM 923 O O . GLY A 1 114 ? 7.359 14.758 -10.008 1 66.81 114 GLY A O 1
ATOM 924 N N . LEU A 1 115 ? 5.688 15.398 -11.57 1 65.88 115 LEU A N 1
ATOM 925 C CA . LEU A 1 115 ? 6.434 16.328 -12.414 1 65.88 115 LEU A CA 1
ATOM 926 C C . LEU A 1 115 ? 7.324 17.234 -11.562 1 65.88 115 LEU A C 1
ATOM 928 O O . LEU A 1 115 ? 8.445 17.547 -11.961 1 65.88 115 LEU A O 1
ATOM 932 N N . LEU A 1 116 ? 8.664 17.125 -11.828 1 89.94 116 LEU A N 1
ATOM 933 C CA . LEU A 1 116 ? 9.922 17.625 -11.273 1 89.94 116 LEU A CA 1
ATOM 934 C C . LEU A 1 116 ? 9.852 17.719 -9.758 1 89.94 116 LEU A C 1
ATOM 936 O O . LEU A 1 116 ? 10.531 18.562 -9.148 1 89.94 116 LEU A O 1
ATOM 940 N N . GLY A 1 117 ? 8.875 16.75 -9.242 1 91.94 117 GLY A N 1
ATOM 941 C CA . GLY A 1 117 ? 8.742 16.688 -7.793 1 91.94 117 GLY A CA 1
ATOM 942 C C . GLY A 1 117 ? 7.617 17.547 -7.254 1 91.94 117 GLY A C 1
ATOM 943 O O . GLY A 1 117 ? 7.055 17.266 -6.195 1 91.94 117 GLY A O 1
ATOM 944 N N . LEU A 1 118 ? 7.176 18.5 -8.023 1 94.94 118 LEU A N 1
ATOM 945 C CA . LEU A 1 118 ? 6.121 19.406 -7.582 1 94.94 118 LEU A CA 1
ATOM 946 C C . LEU A 1 118 ? 4.758 18.719 -7.629 1 94.94 118 LEU A C 1
ATOM 948 O O . LEU A 1 118 ? 3.893 18.984 -6.797 1 94.94 118 LEU A O 1
ATOM 952 N N . GLY A 1 119 ? 4.59 17.953 -8.68 1 95.94 119 GLY A N 1
ATOM 953 C CA . GLY A 1 119 ? 3.354 17.188 -8.766 1 95.94 119 GLY A CA 1
ATOM 954 C C . GLY A 1 119 ? 3.152 16.25 -7.598 1 95.94 119 GLY A C 1
ATOM 955 O O . GLY A 1 119 ? 2.051 16.156 -7.055 1 95.94 119 GLY A O 1
ATOM 956 N N . VAL A 1 120 ? 4.211 15.609 -7.234 1 96.56 120 VAL A N 1
ATOM 957 C CA . VAL A 1 120 ? 4.16 14.688 -6.105 1 96.56 120 VAL A CA 1
ATOM 958 C C . VAL A 1 120 ? 3.826 15.461 -4.828 1 96.56 120 VAL A C 1
ATOM 960 O O . VAL A 1 120 ? 2.996 15.016 -4.027 1 96.56 120 VAL A O 1
ATOM 963 N N . LEU A 1 121 ? 4.406 16.609 -4.656 1 95.44 121 LEU A N 1
ATOM 964 C CA . LEU A 1 121 ? 4.125 17.438 -3.492 1 95.44 121 LEU A CA 1
ATOM 965 C C . LEU A 1 121 ? 2.658 17.859 -3.459 1 95.44 121 LEU A C 1
ATOM 967 O O . LEU A 1 121 ? 2.012 17.781 -2.412 1 95.44 121 LEU A O 1
ATOM 971 N N . TYR A 1 122 ? 2.188 18.312 -4.621 1 97.31 122 TYR A N 1
ATOM 972 C CA . TYR A 1 122 ? 0.778 18.656 -4.746 1 97.31 122 TYR A CA 1
ATOM 973 C C . TYR A 1 122 ? -0.116 17.5 -4.348 1 97.31 122 TYR A C 1
ATOM 975 O O . TYR A 1 122 ? -1.1 17.672 -3.627 1 97.31 122 TYR A O 1
ATOM 983 N N . ASP A 1 123 ? 0.2 16.391 -4.773 1 97.81 123 ASP A N 1
ATOM 984 C CA . ASP A 1 123 ? -0.614 15.203 -4.488 1 97.81 123 ASP A CA 1
ATOM 985 C C . ASP A 1 123 ? -0.517 14.812 -3.014 1 97.81 123 ASP A C 1
ATOM 987 O O . ASP A 1 123 ? -1.488 14.336 -2.428 1 97.81 123 ASP A O 1
ATOM 991 N N . PHE A 1 124 ? 0.621 15.023 -2.375 1 97.12 124 PHE A N 1
ATOM 992 C CA . PHE A 1 124 ? 0.737 14.805 -0.938 1 97.12 124 PHE A CA 1
ATOM 993 C C . PHE A 1 124 ? -0.248 15.68 -0.174 1 97.12 124 PHE A C 1
ATOM 995 O O . PHE A 1 124 ? -0.791 15.266 0.852 1 97.12 124 PHE A O 1
ATOM 1002 N N . TRP A 1 125 ? -0.524 16.812 -0.757 1 97.75 125 TRP A N 1
ATOM 1003 C CA . TRP A 1 125 ? -1.379 17.797 -0.09 1 97.75 125 TRP A CA 1
ATOM 1004 C C . TRP A 1 125 ? -2.854 17.469 -0.31 1 97.75 125 TRP A C 1
ATOM 1006 O O . TRP A 1 125 ? -3.695 17.766 0.541 1 97.75 125 TRP A O 1
ATOM 1016 N N . THR A 1 126 ? -3.076 16.859 -1.423 1 98.31 126 THR A N 1
ATOM 1017 C CA . THR A 1 126 ? -4.477 16.859 -1.83 1 98.31 126 THR A CA 1
ATOM 1018 C C . THR A 1 126 ? -4.988 15.438 -2.016 1 98.31 126 THR A C 1
ATOM 1020 O O . THR A 1 126 ? -6.176 15.227 -2.277 1 98.31 126 THR A O 1
ATOM 1023 N N . LEU A 1 127 ? -4.227 14.438 -1.817 1 98.44 127 LEU A N 1
ATOM 1024 C CA . LEU A 1 127 ? -4.555 13.0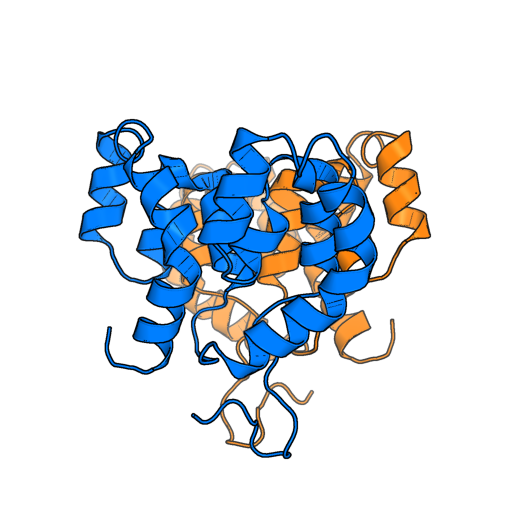62 -2.178 1 98.44 127 LEU A CA 1
ATOM 1025 C C . LEU A 1 127 ? -5.859 12.625 -1.518 1 98.44 127 LEU A C 1
ATOM 1027 O O . LEU A 1 127 ? -6.734 12.055 -2.178 1 98.44 127 LEU A O 1
ATOM 1031 N N . ASN A 1 128 ? -6 12.914 -0.225 1 98.5 128 ASN A N 1
ATOM 1032 C CA . ASN A 1 128 ? -7.207 12.492 0.479 1 98.5 128 ASN A CA 1
ATOM 1033 C C . ASN A 1 128 ? -8.461 13.102 -0.144 1 98.5 128 ASN A C 1
ATOM 1035 O O . ASN A 1 128 ? -9.469 12.414 -0.322 1 98.5 128 ASN A O 1
ATOM 1039 N N . ASP A 1 129 ? -8.383 14.352 -0.497 1 98.12 129 ASP A N 1
ATOM 1040 C CA . ASP A 1 129 ? -9.516 15.023 -1.119 1 98.12 129 ASP A CA 1
ATOM 1041 C C . ASP A 1 129 ? -9.805 14.453 -2.506 1 98.12 129 ASP A C 1
ATOM 1043 O O . ASP A 1 129 ? -10.961 14.281 -2.885 1 98.12 129 ASP A O 1
ATOM 1047 N N . GLN A 1 130 ? -8.75 14.273 -3.24 1 98.19 130 GLN A N 1
ATOM 1048 C CA . GLN A 1 130 ? -8.898 13.695 -4.57 1 98.19 130 GLN A CA 1
ATOM 1049 C C . GLN A 1 130 ? -9.617 12.352 -4.504 1 98.19 130 GLN A C 1
ATOM 1051 O O . GLN A 1 130 ? -10.547 12.094 -5.277 1 98.19 130 GLN A O 1
ATOM 1056 N N . ILE A 1 131 ? -9.258 11.469 -3.562 1 98.12 131 ILE A N 1
ATOM 1057 C CA . ILE A 1 131 ? -9.844 10.141 -3.416 1 98.12 131 ILE A CA 1
ATOM 1058 C C . ILE A 1 131 ? -11.289 10.266 -2.934 1 98.12 131 ILE A C 1
ATOM 1060 O O . ILE A 1 131 ? -12.18 9.578 -3.436 1 98.12 131 ILE A O 1
ATOM 1064 N N . SER A 1 132 ? -11.5 11.148 -1.981 1 97.69 132 SER A N 1
ATOM 1065 C CA . SER A 1 132 ? -12.844 11.359 -1.459 1 97.69 132 SER A CA 1
ATOM 1066 C C . SER A 1 132 ? -13.797 11.812 -2.561 1 97.69 132 SER A C 1
ATOM 1068 O O . SER A 1 132 ? -14.938 11.352 -2.623 1 97.69 132 SER A O 1
ATOM 1070 N N . LEU A 1 133 ? -13.305 12.695 -3.418 1 97.06 133 LEU A N 1
ATOM 1071 C CA . LEU A 1 133 ? -14.117 13.188 -4.523 1 97.06 133 LEU A CA 1
ATOM 1072 C C . LEU A 1 133 ? -14.469 12.062 -5.488 1 97.06 133 LEU A C 1
ATOM 1074 O O . LEU A 1 133 ? -15.617 11.93 -5.906 1 97.06 133 LEU A O 1
ATOM 1078 N N . ARG A 1 134 ? -13.539 11.242 -5.836 1 96.75 134 ARG A N 1
ATOM 1079 C CA . ARG A 1 134 ? -13.766 10.125 -6.742 1 96.75 134 ARG A CA 1
ATOM 1080 C C . ARG A 1 134 ? -14.703 9.094 -6.113 1 96.75 134 ARG A C 1
ATOM 1082 O O . ARG A 1 134 ? -15.594 8.578 -6.781 1 96.75 134 ARG A O 1
ATOM 1089 N N . ASN A 1 135 ? -14.516 8.82 -4.812 1 96.12 135 ASN A N 1
ATOM 1090 C CA . ASN A 1 135 ? -15.344 7.855 -4.098 1 96.12 135 ASN A CA 1
ATOM 1091 C C . ASN A 1 135 ? -16.781 8.344 -3.963 1 96.12 135 ASN A C 1
ATOM 1093 O O . ASN A 1 135 ? -17.703 7.539 -3.83 1 96.12 135 ASN A O 1
ATOM 1097 N N . SER A 1 136 ? -1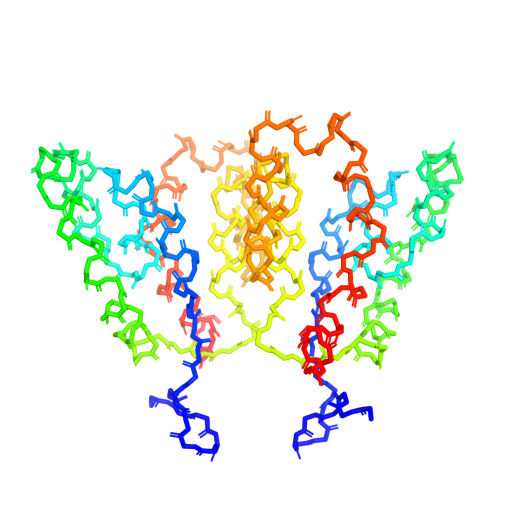6.969 9.617 -3.994 1 94.44 136 SER A N 1
ATOM 1098 C CA . SER A 1 136 ? -18.312 10.18 -3.893 1 94.44 136 SER A CA 1
ATOM 1099 C C . SER A 1 136 ? -19.016 10.172 -5.246 1 94.44 136 SER A C 1
ATOM 1101 O O . SER A 1 136 ? -20.219 10.445 -5.328 1 94.44 136 SER A O 1
ATOM 1103 N N . GLY A 1 137 ? -18.281 9.797 -6.312 1 90.81 137 GLY A N 1
ATOM 1104 C CA . GLY A 1 137 ? -18.859 9.789 -7.648 1 90.81 137 GLY A CA 1
ATOM 1105 C C . GLY A 1 137 ? -18.766 11.125 -8.352 1 90.81 137 GLY A C 1
ATOM 1106 O O . GLY A 1 137 ? -19.391 11.336 -9.391 1 90.81 137 GLY A O 1
ATOM 1107 N N . ARG A 1 138 ? -18.172 12.125 -7.781 1 81.12 138 ARG A N 1
ATOM 1108 C CA . ARG A 1 138 ? -18.094 13.461 -8.359 1 81.12 138 ARG A CA 1
ATOM 1109 C C . ARG A 1 138 ? -16.75 13.672 -9.07 1 81.12 138 ARG A C 1
ATOM 1111 O O . ARG A 1 138 ? -16.484 14.758 -9.586 1 81.12 138 ARG A O 1
ATOM 1118 N N . GLY A 1 139 ? -15.961 12.695 -9.117 1 71.81 139 GLY A N 1
ATOM 1119 C CA . GLY A 1 139 ? -14.648 12.883 -9.734 1 71.81 139 GLY A CA 1
ATOM 1120 C C . GLY A 1 139 ? -14.523 12.203 -11.086 1 71.81 139 GLY A C 1
ATOM 1121 O O . GLY A 1 139 ? -15.328 11.336 -11.43 1 71.81 139 GLY A O 1
ATOM 1122 N N . MET B 1 1 ? -17.953 -19.703 4.047 1 44.38 1 MET B N 1
ATOM 1123 C CA . MET B 1 1 ? -17.031 -19.047 3.127 1 44.38 1 MET B CA 1
ATOM 1124 C C . MET B 1 1 ? -17.609 -17.719 2.652 1 44.38 1 MET B C 1
ATOM 1126 O O . MET B 1 1 ? -18.438 -17.688 1.741 1 44.38 1 MET B O 1
ATOM 1130 N N . ASN B 1 2 ? -17.891 -16.766 3.545 1 52.72 2 ASN B N 1
ATOM 1131 C CA . ASN B 1 2 ? -18.703 -15.547 3.449 1 52.72 2 ASN B CA 1
ATOM 1132 C C . ASN B 1 2 ? -18.047 -14.516 2.527 1 52.72 2 ASN B C 1
ATOM 1134 O O . ASN B 1 2 ? -17.641 -13.445 2.979 1 52.72 2 ASN B O 1
ATOM 1138 N N . SER B 1 3 ? -17.625 -15 1.323 1 67.75 3 SER B N 1
ATOM 1139 C CA . SER B 1 3 ? -17.031 -14.133 0.316 1 67.75 3 SER B CA 1
ATOM 1140 C C . SER B 1 3 ? -18.047 -13.156 -0.246 1 67.75 3 SER B C 1
ATOM 1142 O O . SER B 1 3 ? -17.688 -12.18 -0.903 1 67.75 3 SER B O 1
ATOM 1144 N N . TYR B 1 4 ? -19.219 -13.445 0.121 1 66.75 4 TYR B N 1
ATOM 1145 C CA . TYR B 1 4 ? -20.234 -12.555 -0.419 1 66.75 4 TYR B CA 1
ATOM 1146 C C . TYR B 1 4 ? -20.672 -11.523 0.622 1 66.75 4 TYR B C 1
ATOM 1148 O O . TYR B 1 4 ? -20.797 -11.844 1.806 1 66.75 4 TYR B O 1
ATOM 1156 N N . ARG B 1 5 ? -20.688 -10.305 0.179 1 65.81 5 ARG B N 1
ATOM 1157 C CA . ARG B 1 5 ? -21.188 -9.234 1.03 1 65.81 5 ARG B CA 1
ATOM 1158 C C . ARG B 1 5 ? -22.688 -9.398 1.287 1 65.81 5 ARG B C 1
ATOM 1160 O O . ARG B 1 5 ? -23.344 -10.18 0.612 1 65.81 5 ARG B O 1
ATOM 1167 N N . HIS B 1 6 ? -23.141 -8.734 2.143 1 63.34 6 HIS B N 1
ATOM 1168 C CA . HIS B 1 6 ? -24.547 -8.789 2.502 1 63.34 6 HIS B CA 1
ATOM 1169 C C . HIS B 1 6 ? -25.438 -8.461 1.307 1 63.34 6 HIS B C 1
ATOM 1171 O O . HIS B 1 6 ? -26.562 -8.977 1.196 1 63.34 6 HIS B O 1
ATOM 1177 N N . ASP B 1 7 ? -24.922 -7.734 0.313 1 64.19 7 ASP B N 1
ATOM 1178 C CA . ASP B 1 7 ? -25.719 -7.344 -0.847 1 64.19 7 ASP B CA 1
ATOM 1179 C C . ASP B 1 7 ? -25.594 -8.375 -1.967 1 64.19 7 ASP B C 1
ATOM 1181 O O . ASP B 1 7 ? -26.141 -8.18 -3.055 1 64.19 7 ASP B O 1
ATOM 1185 N N . GLY B 1 8 ? -24.969 -9.422 -1.748 1 70.56 8 GLY B N 1
ATOM 1186 C CA . GLY B 1 8 ? -24.844 -10.5 -2.715 1 70.56 8 GLY B CA 1
ATOM 1187 C C . GLY B 1 8 ? -23.656 -10.352 -3.637 1 70.56 8 GLY B C 1
ATOM 1188 O O . GLY B 1 8 ? -23.438 -11.195 -4.512 1 70.56 8 GLY B O 1
ATOM 1189 N N . THR B 1 9 ? -22.938 -9.242 -3.443 1 74.44 9 THR B N 1
ATOM 1190 C CA . THR B 1 9 ? -21.766 -9.047 -4.301 1 74.44 9 THR B CA 1
ATOM 1191 C C . THR B 1 9 ? -20.516 -9.602 -3.643 1 74.44 9 THR B C 1
ATOM 1193 O O . THR B 1 9 ? -20.438 -9.68 -2.414 1 74.44 9 THR B O 1
ATOM 1196 N N . LEU B 1 10 ? -19.719 -10.18 -4.516 1 79.62 10 LEU B N 1
ATOM 1197 C CA . LEU B 1 10 ? -18.469 -10.75 -4.047 1 79.62 10 LEU B CA 1
ATOM 1198 C C . LEU B 1 10 ? -17.562 -9.664 -3.447 1 79.62 10 LEU B C 1
ATOM 1200 O O . LEU B 1 10 ? -17.469 -8.57 -3.996 1 79.62 10 LEU B O 1
ATOM 1204 N N . ALA B 1 11 ? -17.125 -9.922 -2.24 1 85.5 11 ALA B N 1
ATOM 1205 C CA . ALA B 1 11 ? -16.219 -8.969 -1.612 1 85.5 11 ALA B CA 1
ATOM 1206 C C . ALA B 1 11 ? -14.906 -8.883 -2.389 1 85.5 11 ALA B C 1
ATOM 1208 O O . ALA B 1 11 ? -14.391 -9.891 -2.879 1 85.5 11 ALA B O 1
ATOM 1209 N N . ASN B 1 12 ? -14.383 -7.738 -2.578 1 91 12 ASN B N 1
ATOM 1210 C CA . ASN B 1 12 ? -13.125 -7.496 -3.283 1 91 12 ASN B CA 1
ATOM 1211 C C . ASN B 1 12 ? -11.93 -7.57 -2.34 1 91 12 ASN B C 1
ATOM 1213 O O . ASN B 1 12 ? -11.766 -6.711 -1.474 1 91 12 ASN B O 1
ATOM 1217 N N . THR B 1 13 ? -11.148 -8.641 -2.492 1 94.81 13 THR B N 1
ATOM 1218 C CA . THR B 1 13 ? -9.977 -8.789 -1.632 1 94.81 13 THR B CA 1
ATOM 1219 C C . THR B 1 13 ? -8.727 -8.266 -2.322 1 94.81 13 THR B C 1
ATOM 1221 O O . THR B 1 13 ? -7.762 -7.871 -1.66 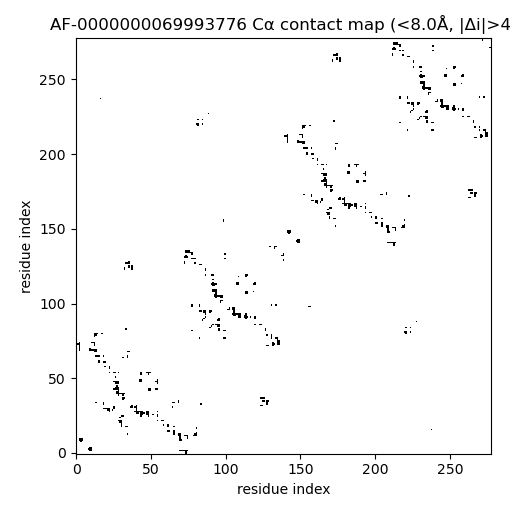1 94.81 13 THR B O 1
ATOM 1224 N N . HIS B 1 14 ? -8.758 -8.336 -3.574 1 97.56 14 HIS B N 1
ATOM 1225 C CA . HIS B 1 14 ? -7.621 -7.891 -4.367 1 97.56 14 HIS B CA 1
ATOM 1226 C C . HIS B 1 14 ? -8.039 -6.844 -5.395 1 97.56 14 HIS B C 1
ATOM 1228 O O . HIS B 1 14 ? -9.234 -6.555 -5.539 1 97.56 14 HIS B O 1
ATOM 1234 N N . ASN B 1 15 ? -7.051 -6.25 -5.957 1 96.94 15 ASN B N 1
ATOM 1235 C CA . ASN B 1 15 ? -7.27 -5.16 -6.902 1 96.94 15 ASN B CA 1
ATOM 1236 C C . ASN B 1 15 ? -6.68 -5.48 -8.273 1 96.94 15 ASN B C 1
ATOM 1238 O O . ASN B 1 15 ? -5.504 -5.832 -8.383 1 96.94 15 ASN B O 1
ATOM 1242 N N . VAL B 1 16 ? -7.543 -5.336 -9.266 1 97.62 16 VAL B N 1
ATOM 1243 C CA . VAL B 1 16 ? -7.133 -5.699 -10.617 1 97.62 16 VAL B CA 1
ATOM 1244 C C . VAL B 1 16 ? -6.055 -4.73 -11.102 1 97.62 16 VAL B C 1
ATOM 1246 O O . VAL B 1 16 ? -5.121 -5.133 -11.805 1 97.62 16 VAL B O 1
ATOM 1249 N N . PHE B 1 17 ? -6.133 -3.453 -10.805 1 97.75 17 PHE B N 1
ATOM 1250 C CA . PHE B 1 17 ? -5.117 -2.484 -11.195 1 97.75 17 PHE B CA 1
ATOM 1251 C C . PHE B 1 17 ? -3.748 -2.885 -10.656 1 97.75 17 PHE B C 1
ATOM 1253 O O . PHE B 1 17 ? -2.76 -2.881 -11.398 1 97.75 17 PHE B O 1
ATOM 1260 N N . LEU B 1 18 ? -3.697 -3.207 -9.398 1 98.12 18 LEU B N 1
ATOM 1261 C CA . LEU B 1 18 ? -2.432 -3.627 -8.805 1 98.12 18 LEU B CA 1
ATOM 1262 C C . LEU B 1 18 ? -1.921 -4.906 -9.461 1 98.12 18 LEU B C 1
ATOM 1264 O O . LEU B 1 18 ? -0.711 -5.094 -9.609 1 98.12 18 LEU B O 1
ATOM 1268 N N . GLY B 1 19 ? -2.855 -5.789 -9.789 1 98.38 19 GLY B N 1
ATOM 1269 C CA . GLY B 1 19 ? -2.453 -6.969 -10.539 1 98.38 19 GLY B CA 1
ATOM 1270 C C . GLY B 1 19 ? -1.71 -6.633 -11.82 1 98.38 19 GLY B C 1
ATOM 1271 O O . GLY B 1 19 ? -0.643 -7.188 -12.086 1 98.38 19 GLY B O 1
ATOM 1272 N N . TYR B 1 20 ? -2.266 -5.738 -12.57 1 98.44 20 TYR B N 1
ATOM 1273 C CA . TYR B 1 20 ? -1.64 -5.336 -13.828 1 98.44 20 TYR B CA 1
ATOM 1274 C C . TYR B 1 20 ? -0.329 -4.602 -13.57 1 98.44 20 TYR B C 1
ATOM 1276 O O . TYR B 1 20 ? 0.625 -4.738 -14.344 1 98.44 20 TYR B O 1
ATOM 1284 N N . LEU B 1 21 ? -0.346 -3.793 -12.578 1 97.88 21 LEU B N 1
ATOM 1285 C CA . LEU B 1 21 ? 0.897 -3.117 -12.227 1 97.88 21 LEU B CA 1
ATOM 1286 C C . LEU B 1 21 ? 2.008 -4.125 -11.953 1 97.88 21 LEU B C 1
ATOM 1288 O O . LEU B 1 21 ? 3.117 -3.99 -12.469 1 97.88 21 LEU B O 1
ATOM 1292 N N . LEU B 1 22 ? 1.704 -5.137 -11.18 1 98.06 22 LEU B N 1
ATOM 1293 C CA . LEU B 1 22 ? 2.686 -6.152 -10.82 1 98.06 22 LEU B CA 1
ATOM 1294 C C . LEU B 1 22 ? 3.07 -6.992 -12.031 1 98.06 22 LEU B C 1
ATOM 1296 O O . LEU B 1 22 ? 4.184 -7.516 -12.102 1 98.06 22 LEU B O 1
ATOM 1300 N N . TRP B 1 23 ? 2.156 -7.059 -12.93 1 97.94 23 TRP B N 1
ATOM 1301 C CA . TRP B 1 23 ? 2.385 -7.816 -14.156 1 97.94 23 TRP B CA 1
ATOM 1302 C C . TRP B 1 23 ? 3.535 -7.223 -14.961 1 97.94 23 TRP B C 1
ATOM 1304 O O . TRP B 1 23 ? 4.246 -7.941 -15.672 1 97.94 23 TRP B O 1
ATOM 1314 N N . ILE B 1 24 ? 3.738 -5.906 -14.859 1 96.69 24 ILE B N 1
ATOM 1315 C CA . ILE B 1 24 ? 4.84 -5.254 -15.562 1 96.69 24 ILE B CA 1
ATOM 1316 C C . ILE B 1 24 ? 6.152 -5.965 -15.242 1 96.69 24 ILE B C 1
ATOM 1318 O O . ILE B 1 24 ? 6.961 -6.219 -16.141 1 96.69 24 ILE B O 1
ATOM 1322 N N . PHE B 1 25 ? 6.34 -6.367 -13.992 1 95.5 25 PHE B N 1
ATOM 1323 C CA . PHE B 1 25 ? 7.496 -7.156 -13.578 1 95.5 25 PHE B CA 1
ATOM 1324 C C . PHE B 1 25 ? 7.117 -8.617 -13.398 1 95.5 25 PHE B C 1
ATOM 1326 O O . PHE B 1 25 ? 7.723 -9.328 -12.586 1 95.5 25 PHE B O 1
ATOM 1333 N N . GLY B 1 26 ? 6.152 -8.984 -14.008 1 92.75 26 GLY B N 1
ATOM 1334 C CA . GLY B 1 26 ? 5.504 -10.266 -13.789 1 92.75 26 GLY B CA 1
ATOM 1335 C C . GLY B 1 26 ? 6.316 -11.438 -14.305 1 92.75 26 GLY B C 1
ATOM 1336 O O . GLY B 1 26 ? 5.969 -12.602 -14.055 1 92.75 26 GLY B O 1
ATOM 1337 N N . PHE B 1 27 ? 7.422 -11.07 -15.086 1 93.81 27 PHE B N 1
ATOM 1338 C CA . PHE B 1 27 ? 8.312 -12.172 -15.445 1 93.81 27 PHE B CA 1
ATOM 1339 C C . PHE B 1 27 ? 8.906 -12.828 -14.203 1 93.81 27 PHE B C 1
ATOM 1341 O O . PHE B 1 27 ? 9.344 -13.977 -14.25 1 93.81 27 PHE B O 1
ATOM 1348 N N . THR B 1 28 ? 8.805 -12.172 -13.094 1 95.06 28 THR B N 1
ATOM 1349 C CA . THR B 1 28 ? 9.242 -12.688 -11.805 1 95.06 28 THR B CA 1
ATOM 1350 C C . THR B 1 28 ? 8.102 -13.398 -11.086 1 95.06 28 THR B C 1
ATOM 1352 O O . THR B 1 28 ? 8.297 -13.969 -10.016 1 95.06 28 THR B O 1
ATOM 1355 N N . GLY B 1 29 ? 6.91 -13.336 -11.609 1 96.5 29 GLY B N 1
ATOM 1356 C CA . GLY B 1 29 ? 5.754 -13.977 -11.008 1 96.5 29 GLY B CA 1
ATOM 1357 C C . GLY B 1 29 ? 5.082 -13.125 -9.945 1 96.5 29 GLY B C 1
ATOM 1358 O O . GLY B 1 29 ? 4.219 -13.609 -9.211 1 96.5 29 GLY B O 1
ATOM 1359 N N . SER B 1 30 ? 5.367 -11.945 -9.836 1 97.31 30 SER B N 1
ATOM 1360 C CA . SER B 1 30 ? 4.918 -11.078 -8.75 1 97.31 30 SER B CA 1
ATOM 1361 C C . SER B 1 30 ? 3.395 -11 -8.695 1 97.31 30 SER B C 1
ATOM 1363 O O . SER B 1 30 ? 2.801 -11.078 -7.621 1 97.31 30 SER B O 1
ATOM 1365 N N . HIS B 1 31 ? 2.744 -10.859 -9.859 1 98.31 31 HIS B N 1
ATOM 1366 C CA . HIS B 1 31 ? 1.289 -10.766 -9.883 1 98.31 31 HIS B CA 1
ATOM 1367 C C . HIS B 1 31 ? 0.648 -12.078 -9.461 1 98.31 31 HIS B C 1
ATOM 1369 O O . HIS B 1 31 ? -0.412 -12.086 -8.828 1 98.31 31 HIS B O 1
ATOM 1375 N N . ARG B 1 32 ? 1.212 -13.172 -9.789 1 98.56 32 ARG B N 1
ATOM 1376 C CA . ARG B 1 32 ? 0.667 -14.461 -9.391 1 98.56 32 ARG B CA 1
ATOM 1377 C C . ARG B 1 32 ? 0.785 -14.664 -7.883 1 98.56 32 ARG B C 1
ATOM 1379 O O . ARG B 1 32 ? -0.128 -15.203 -7.25 1 98.56 32 ARG B O 1
ATOM 1386 N N . PHE B 1 33 ? 1.954 -14.266 -7.312 1 98.5 33 PHE B N 1
ATOM 1387 C CA . PHE B 1 33 ? 2.068 -14.297 -5.859 1 98.5 33 PHE B CA 1
ATOM 1388 C C . PHE B 1 33 ? 0.983 -13.438 -5.215 1 98.5 33 PHE B C 1
ATOM 1390 O O . PHE B 1 33 ? 0.346 -13.867 -4.246 1 98.5 33 PHE B O 1
ATOM 1397 N N . TYR B 1 34 ? 0.771 -12.32 -5.781 1 98.62 34 TYR B N 1
ATOM 1398 C CA . TYR B 1 34 ? -0.225 -11.383 -5.277 1 98.62 34 TYR B CA 1
ATOM 1399 C C . TYR B 1 34 ? -1.609 -12.016 -5.25 1 98.62 34 TYR B C 1
ATOM 1401 O O . TYR B 1 34 ? -2.361 -11.844 -4.285 1 98.62 34 TYR B O 1
ATOM 1409 N N . TYR B 1 35 ? -1.91 -12.766 -6.207 1 98.5 35 TYR B N 1
ATOM 1410 C CA . TYR B 1 35 ? -3.244 -13.352 -6.297 1 98.5 35 TYR B CA 1
ATOM 1411 C C . TYR B 1 35 ? -3.297 -14.703 -5.586 1 98.5 35 TYR B C 1
ATOM 1413 O O . TYR B 1 35 ? -4.309 -15.398 -5.648 1 98.5 35 TYR B O 1
ATOM 1421 N N . GLY B 1 36 ? -2.213 -15.117 -4.984 1 98.06 36 GLY B N 1
ATOM 1422 C CA . GLY B 1 36 ? -2.223 -16.312 -4.164 1 98.06 36 GLY B CA 1
ATOM 1423 C C . GLY B 1 36 ? -1.888 -17.578 -4.941 1 98.06 36 GLY B C 1
ATOM 1424 O O . GLY B 1 36 ? -2.439 -18.641 -4.672 1 98.06 36 GLY B O 1
ATOM 1425 N N . LYS B 1 37 ? -1.092 -17.422 -5.887 1 98.38 37 LYS B N 1
ATOM 1426 C CA . LYS B 1 37 ? -0.621 -18.578 -6.66 1 98.38 37 LYS B CA 1
ATOM 1427 C C . LYS B 1 37 ? 0.894 -18.719 -6.555 1 98.38 37 LYS B C 1
ATOM 1429 O O . LYS B 1 37 ? 1.605 -18.594 -7.555 1 98.38 37 LYS B O 1
ATOM 1434 N N . PRO B 1 38 ? 1.354 -19.141 -5.422 1 97.94 38 PRO B N 1
ATOM 1435 C CA . PRO B 1 38 ? 2.797 -19.156 -5.172 1 97.94 38 PRO B CA 1
ATOM 1436 C C . PRO B 1 38 ? 3.535 -20.203 -5.992 1 97.94 38 PRO B C 1
ATOM 1438 O O . PRO B 1 38 ? 4.703 -20.016 -6.348 1 97.94 38 PRO B O 1
ATOM 1441 N N . VAL B 1 39 ? 2.867 -21.297 -6.312 1 97.81 39 VAL B N 1
ATOM 1442 C CA . VAL B 1 39 ? 3.521 -22.344 -7.078 1 97.81 39 VAL B CA 1
ATOM 1443 C C . VAL B 1 39 ? 3.842 -21.844 -8.484 1 97.81 39 VAL B C 1
ATOM 1445 O O . VAL B 1 39 ? 4.996 -21.875 -8.914 1 97.81 39 VAL B O 1
ATOM 1448 N N . THR B 1 40 ? 2.807 -21.328 -9.109 1 97.81 40 THR B N 1
ATOM 1449 C CA . THR B 1 40 ? 3.051 -20.828 -10.461 1 97.81 40 THR B CA 1
ATOM 1450 C C . THR B 1 40 ? 3.906 -19.578 -10.43 1 97.81 40 THR B C 1
ATOM 1452 O O . THR B 1 40 ? 4.676 -19.312 -11.352 1 97.81 40 THR B O 1
ATOM 1455 N N . GLY B 1 41 ? 3.727 -18.766 -9.406 1 97.81 41 GLY B N 1
ATOM 1456 C CA . GLY B 1 41 ? 4.625 -17.625 -9.266 1 97.81 41 GLY B CA 1
ATOM 1457 C C . GLY B 1 41 ? 6.09 -18.031 -9.211 1 97.81 41 GLY B C 1
ATOM 1458 O O . GLY B 1 41 ? 6.938 -17.391 -9.836 1 97.81 41 GLY B O 1
ATOM 1459 N N . THR B 1 42 ? 6.363 -19.062 -8.469 1 98 42 THR B N 1
ATOM 1460 C CA . THR B 1 42 ? 7.73 -19.562 -8.352 1 98 42 THR B CA 1
ATOM 1461 C C . THR B 1 42 ? 8.227 -20.078 -9.703 1 98 42 THR B C 1
ATOM 1463 O O . THR B 1 42 ? 9.383 -19.844 -10.078 1 98 42 THR B O 1
ATOM 1466 N N . ILE B 1 43 ? 7.383 -20.812 -10.422 1 98 43 ILE B N 1
ATOM 1467 C CA . ILE B 1 43 ? 7.746 -21.297 -11.75 1 98 43 ILE B CA 1
ATOM 1468 C C . ILE B 1 43 ? 8.109 -20.125 -12.648 1 98 43 ILE B C 1
ATOM 1470 O O . ILE B 1 43 ? 9.109 -20.172 -13.359 1 98 43 ILE B O 1
ATOM 1474 N N . TRP B 1 44 ? 7.266 -19.078 -12.609 1 97.88 44 TRP B N 1
ATOM 1475 C CA . TRP B 1 44 ? 7.551 -17.875 -13.383 1 97.88 44 TRP B CA 1
ATOM 1476 C C . TRP B 1 44 ? 8.922 -17.312 -13.023 1 97.88 44 TRP B C 1
ATOM 1478 O O . TRP B 1 44 ? 9.695 -16.922 -13.906 1 97.88 44 TRP B O 1
ATOM 1488 N N . PHE B 1 45 ? 9.172 -17.266 -11.734 1 97.31 45 PHE B N 1
ATOM 1489 C CA . PHE B 1 45 ? 10.422 -16.688 -11.25 1 97.31 45 PHE B CA 1
ATOM 1490 C C . PHE B 1 45 ? 11.617 -17.469 -11.7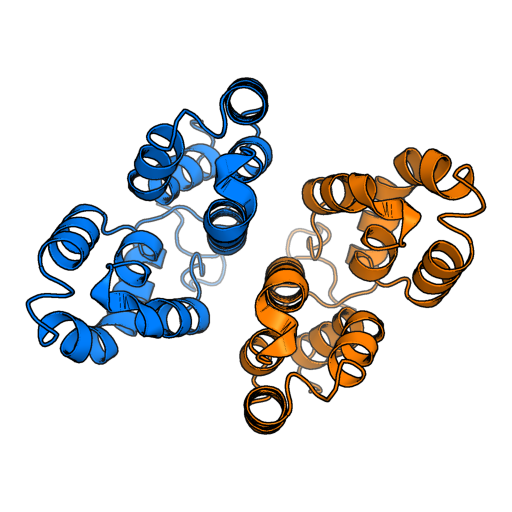58 1 97.31 45 PHE B C 1
ATOM 1492 O O . PHE B 1 45 ? 12.625 -16.891 -12.172 1 97.31 45 PHE B O 1
ATOM 1499 N N . CYS B 1 46 ? 11.547 -18.75 -11.781 1 97.44 46 CYS B N 1
ATOM 1500 C CA . CYS B 1 46 ? 12.664 -19.609 -12.156 1 97.44 46 CYS B CA 1
ATOM 1501 C C . CYS B 1 46 ? 12.828 -19.672 -13.664 1 97.44 46 CYS B C 1
ATOM 1503 O O . CYS B 1 46 ? 13.922 -19.953 -14.164 1 97.44 46 CYS B O 1
ATOM 1505 N N . THR B 1 47 ? 11.844 -19.359 -14.414 1 97.56 47 THR B N 1
ATOM 1506 C CA . THR B 1 47 ? 11.891 -19.531 -15.859 1 97.56 47 THR B CA 1
ATOM 1507 C C . THR B 1 47 ? 11.727 -18.188 -16.578 1 97.56 47 THR B C 1
ATOM 1509 O O . THR B 1 47 ? 11.641 -18.141 -17.797 1 97.56 47 THR B O 1
ATOM 1512 N N . PHE B 1 48 ? 11.578 -17.078 -15.781 1 96.94 48 PHE B N 1
ATOM 1513 C CA . PHE B 1 48 ? 11.328 -15.75 -16.328 1 96.94 48 PHE B CA 1
ATOM 1514 C C . PHE B 1 48 ? 10.008 -15.719 -17.094 1 96.94 48 PHE B C 1
ATOM 1516 O O . PHE B 1 48 ? 9.945 -15.219 -18.219 1 96.94 48 PHE B O 1
ATOM 1523 N N . GLY B 1 49 ? 8.984 -16.266 -16.359 1 96.44 49 GLY B N 1
ATOM 1524 C CA . GLY B 1 49 ? 7.66 -16.281 -16.953 1 96.44 49 GLY B CA 1
ATOM 1525 C C . GLY B 1 49 ? 7.551 -17.234 -18.141 1 96.44 49 GLY B C 1
ATOM 1526 O O . GLY B 1 49 ? 6.984 -16.875 -19.172 1 96.44 49 GLY B O 1
ATOM 1527 N N . LEU B 1 50 ? 8.117 -18.375 -18.078 1 96.69 50 LEU B N 1
ATOM 1528 C CA . LEU B 1 50 ? 8.141 -19.359 -19.156 1 96.69 50 LEU B CA 1
ATOM 1529 C C . LEU B 1 50 ? 8.734 -18.734 -20.422 1 96.69 50 LEU B C 1
ATOM 1531 O O . LEU B 1 50 ? 8.125 -18.797 -21.484 1 96.69 50 LEU B O 1
ATOM 1535 N N . LEU B 1 51 ? 9.977 -18.094 -20.25 1 96.06 51 LEU B N 1
ATOM 1536 C CA . LEU B 1 51 ? 10.734 -17.438 -21.312 1 96.06 51 LEU B CA 1
ATOM 1537 C C . LEU B 1 51 ? 9.922 -16.312 -21.938 1 96.06 51 LEU B C 1
ATOM 1539 O O . LEU B 1 51 ? 9.984 -16.094 -23.141 1 96.06 51 LEU B O 1
ATOM 1543 N N . GLY B 1 52 ? 9.031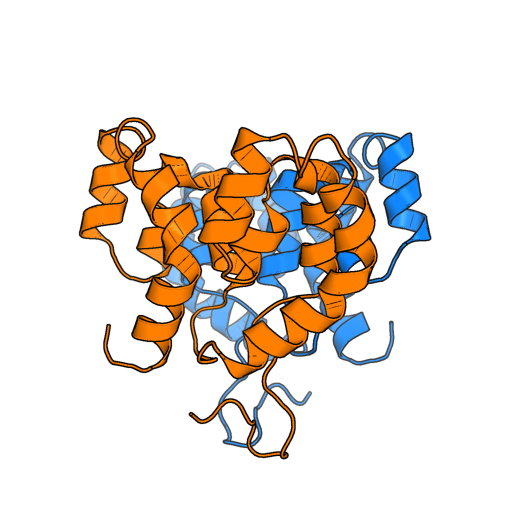 -15.695 -21.172 1 95.88 52 GLY B N 1
ATOM 1544 C CA . GLY B 1 52 ? 8.289 -14.523 -21.609 1 95.88 52 GLY B CA 1
ATOM 1545 C C . GLY B 1 52 ? 6.918 -14.867 -22.172 1 95.88 52 GLY B C 1
ATOM 1546 O O . GLY B 1 52 ? 6.02 -14.023 -22.172 1 95.88 52 GLY B O 1
ATOM 1547 N N . ILE B 1 53 ? 6.691 -16.031 -22.547 1 97.19 53 ILE B N 1
ATOM 1548 C CA . ILE B 1 53 ? 5.414 -16.438 -23.125 1 97.19 53 ILE B CA 1
ATOM 1549 C C . ILE B 1 53 ? 4.34 -16.453 -22.047 1 97.19 53 ILE B C 1
ATOM 1551 O O . ILE B 1 53 ? 3.242 -15.93 -22.234 1 97.19 53 ILE B O 1
ATOM 1555 N N . GLY B 1 54 ? 4.613 -17.188 -20.984 1 96.94 54 GLY B N 1
ATOM 1556 C CA . GLY B 1 54 ? 3.682 -17.203 -19.859 1 96.94 54 GLY B CA 1
ATOM 1557 C C . GLY B 1 54 ? 3.352 -15.82 -19.344 1 96.94 54 GLY B C 1
ATOM 1558 O O . GLY B 1 54 ? 2.203 -15.539 -18.984 1 96.94 54 GLY B O 1
ATOM 1559 N N . TRP B 1 55 ? 4.41 -15.047 -19.25 1 96.88 55 TRP B N 1
ATOM 1560 C CA . TRP B 1 55 ? 4.242 -13.656 -18.812 1 96.88 55 TRP B CA 1
ATOM 1561 C C . TRP B 1 55 ? 3.273 -12.922 -19.734 1 96.88 55 TRP B C 1
ATOM 1563 O O . TRP B 1 55 ? 2.365 -12.234 -19.266 1 96.88 55 TRP B O 1
ATOM 1573 N N . LEU B 1 56 ? 3.379 -13.094 -21.016 1 97.56 56 LEU B N 1
ATOM 1574 C CA . LEU B 1 56 ? 2.52 -12.422 -21.984 1 97.56 56 LEU B CA 1
ATOM 1575 C C . LEU B 1 56 ? 1.084 -12.922 -21.875 1 97.56 56 LEU B C 1
ATOM 1577 O O . LEU B 1 56 ? 0.142 -12.125 -21.891 1 97.56 56 LEU B O 1
ATOM 1581 N N . ILE B 1 57 ? 0.893 -14.164 -21.672 1 97.81 57 ILE B N 1
ATOM 1582 C CA . ILE B 1 57 ? -0.43 -14.773 -21.609 1 97.81 57 ILE B CA 1
ATOM 1583 C C . ILE B 1 57 ? -1.143 -14.328 -20.328 1 97.81 57 ILE B C 1
ATOM 1585 O O . ILE B 1 57 ? -2.359 -14.133 -20.328 1 97.81 57 ILE B O 1
ATOM 1589 N N . ASP B 1 58 ? -0.381 -14.094 -19.344 1 98.5 58 ASP B N 1
ATOM 1590 C CA . ASP B 1 58 ? -0.941 -13.773 -18.031 1 98.5 58 ASP B CA 1
ATOM 1591 C C . ASP B 1 58 ? -1.692 -12.445 -18.078 1 98.5 58 ASP B C 1
ATOM 1593 O O . ASP B 1 58 ? -2.535 -12.18 -17.219 1 98.5 58 ASP B O 1
ATOM 1597 N N . VAL B 1 59 ? -1.395 -11.609 -19.062 1 98 59 VAL B N 1
ATOM 1598 C CA . VAL B 1 59 ? -2.109 -10.336 -19.156 1 98 59 VAL B CA 1
ATOM 1599 C C . VAL B 1 59 ? -3.609 -10.594 -19.266 1 98 59 VAL B C 1
ATOM 1601 O O . VAL B 1 59 ? -4.418 -9.852 -18.719 1 98 59 VAL B O 1
ATOM 1604 N N . PHE B 1 60 ? -3.969 -11.711 -19.906 1 98.31 60 PHE B N 1
ATOM 1605 C CA . PHE B 1 60 ? -5.371 -12.031 -20.141 1 98.31 60 PHE B CA 1
ATOM 1606 C C . PHE B 1 60 ? -5.953 -12.828 -18.984 1 98.31 60 PHE B C 1
ATOM 1608 O O . PHE B 1 60 ? -7.172 -12.953 -18.859 1 98.31 60 PHE B O 1
ATOM 1615 N N . LEU B 1 61 ? -5.199 -13.406 -18.156 1 98.25 61 LEU B N 1
ATOM 1616 C CA . LEU B 1 61 ? -5.652 -14.289 -17.094 1 98.25 61 LEU B CA 1
ATOM 1617 C C . LEU B 1 61 ? -5.863 -13.5 -15.797 1 98.25 61 LEU B C 1
ATOM 1619 O O . LEU B 1 61 ? -6.504 -13.992 -14.867 1 98.25 61 LEU B O 1
ATOM 1623 N N . ILE B 1 62 ? -5.445 -12.297 -15.68 1 98.44 62 ILE B N 1
ATOM 1624 C CA . ILE B 1 62 ? -5.418 -11.508 -14.461 1 98.44 62 ILE B CA 1
ATOM 1625 C C . ILE B 1 62 ? -6.84 -11.297 -13.945 1 98.44 62 ILE B C 1
ATOM 1627 O O . ILE B 1 62 ? -7.121 -11.523 -12.766 1 98.44 62 ILE B O 1
ATOM 1631 N N . PRO B 1 63 ? -7.781 -10.922 -14.852 1 98.19 63 PRO B N 1
ATOM 1632 C CA . PRO B 1 63 ? -9.141 -10.758 -14.328 1 98.19 63 PRO B CA 1
ATOM 1633 C C . PRO B 1 63 ? -9.703 -12.047 -13.734 1 98.19 63 PRO B C 1
ATOM 1635 O O . PRO B 1 63 ? -10.391 -12.016 -12.711 1 98.19 63 PRO B O 1
ATOM 1638 N N . GLY B 1 64 ? -9.359 -13.109 -14.359 1 98.25 64 GLY B N 1
ATOM 1639 C CA . GLY B 1 64 ? -9.781 -14.391 -13.812 1 98.25 64 GLY B CA 1
ATOM 1640 C C . GLY B 1 64 ? -9.125 -14.719 -12.492 1 98.25 64 GLY B C 1
ATOM 1641 O O . GLY B 1 64 ? -9.781 -15.219 -11.57 1 98.25 64 GLY B O 1
ATOM 1642 N N . MET B 1 65 ? -7.859 -14.469 -12.398 1 98.06 65 MET B N 1
ATOM 1643 C CA . MET B 1 65 ? -7.141 -14.703 -11.148 1 98.06 65 MET B CA 1
ATOM 1644 C C . MET B 1 65 ? -7.684 -13.82 -10.031 1 98.06 65 MET B C 1
ATOM 1646 O O . MET B 1 65 ? -7.734 -14.242 -8.875 1 98.06 65 MET B O 1
ATOM 1650 N N . ASP B 1 66 ? -8.055 -12.617 -10.398 1 98.12 66 ASP B N 1
ATOM 1651 C CA . ASP B 1 66 ? -8.648 -11.711 -9.414 1 98.12 66 ASP B CA 1
ATOM 1652 C C . ASP B 1 66 ? -9.953 -12.273 -8.867 1 98.12 66 ASP B C 1
ATOM 1654 O O . ASP B 1 66 ? -10.172 -12.289 -7.652 1 98.12 66 ASP B O 1
ATOM 1658 N N . ARG B 1 67 ? -10.773 -12.75 -9.75 1 97.25 67 ARG B N 1
ATOM 1659 C CA . ARG B 1 67 ? -12.047 -13.328 -9.336 1 97.25 67 ARG B CA 1
ATOM 1660 C C . ARG B 1 67 ? -11.836 -14.57 -8.477 1 97.25 67 ARG B C 1
ATOM 1662 O O . ARG B 1 67 ? -12.516 -14.75 -7.469 1 97.25 67 ARG B O 1
ATOM 1669 N N . GLU B 1 68 ? -10.93 -15.383 -8.883 1 97.69 68 GLU B N 1
ATOM 1670 C CA . GLU B 1 68 ? -10.617 -16.578 -8.117 1 97.69 68 GLU B CA 1
ATOM 1671 C C . GLU B 1 68 ? -10.125 -16.234 -6.715 1 97.69 68 GLU B C 1
ATOM 1673 O O . GLU B 1 68 ? -10.5 -16.875 -5.738 1 97.69 68 GLU B O 1
ATOM 1678 N N . ALA B 1 69 ? -9.258 -15.227 -6.617 1 97.88 69 ALA B N 1
ATOM 1679 C CA . ALA B 1 69 ? -8.75 -14.789 -5.32 1 97.88 69 ALA B CA 1
ATOM 1680 C C . ALA B 1 69 ? -9.875 -14.281 -4.426 1 97.88 69 ALA B C 1
ATOM 1682 O O . ALA B 1 69 ? -9.914 -14.578 -3.23 1 97.88 69 ALA B O 1
ATOM 1683 N N . ASP B 1 70 ? -10.766 -13.5 -5.016 1 96.69 70 ASP B N 1
ATOM 1684 C CA . ASP B 1 70 ? -11.898 -12.969 -4.262 1 96.69 70 ASP B CA 1
ATOM 1685 C C . ASP B 1 70 ? -12.758 -14.094 -3.699 1 96.69 70 ASP B C 1
ATOM 1687 O O . ASP B 1 70 ? -13.344 -13.953 -2.623 1 96.69 70 ASP B O 1
ATOM 1691 N N . LEU B 1 71 ? -12.797 -15.234 -4.398 1 95.94 71 LEU B N 1
ATOM 1692 C CA . LEU B 1 71 ? -13.57 -16.391 -3.957 1 95.94 71 LEU B CA 1
ATOM 1693 C C . LEU B 1 71 ? -12.812 -17.188 -2.908 1 95.94 71 LEU B C 1
ATOM 1695 O O . LEU B 1 71 ? -13.414 -17.75 -1.994 1 95.94 71 LEU B O 1
ATOM 1699 N N . ARG B 1 72 ? -11.57 -17.188 -3.014 1 96.75 72 ARG B N 1
ATOM 1700 C CA . ARG B 1 72 ? -10.75 -18.094 -2.213 1 96.75 72 ARG B CA 1
ATOM 1701 C C . ARG B 1 72 ? -10.398 -17.453 -0.868 1 96.75 72 ARG B C 1
ATOM 1703 O O . ARG B 1 72 ? -10.297 -18.156 0.142 1 96.75 72 ARG B O 1
ATOM 1710 N N . PHE B 1 73 ? -10.195 -16.188 -0.812 1 97.69 73 PHE B N 1
ATOM 1711 C CA . PHE B 1 73 ? -9.633 -15.555 0.384 1 97.69 73 PHE B CA 1
ATOM 1712 C C . PHE B 1 73 ? -10.711 -14.781 1.141 1 97.69 73 PHE B C 1
ATOM 1714 O O . PHE B 1 73 ? -11.594 -14.18 0.529 1 97.69 73 PHE B O 1
ATOM 1721 N N . THR B 1 74 ? -10.578 -14.773 2.447 1 96.25 74 THR B N 1
ATOM 1722 C CA . THR B 1 74 ? -11.586 -14.227 3.35 1 96.25 74 THR B CA 1
ATOM 1723 C C . THR B 1 74 ? -11.391 -12.727 3.537 1 96.25 74 THR B C 1
ATOM 1725 O O . THR B 1 74 ? -10.32 -12.281 3.965 1 96.25 74 THR B O 1
ATOM 1728 N N . PRO B 1 75 ? -12.422 -11.961 3.096 1 94.56 75 PRO B N 1
ATOM 1729 C CA . PRO B 1 75 ? -12.336 -10.531 3.385 1 94.56 75 PRO B CA 1
ATOM 1730 C C . PRO B 1 75 ? -12.414 -10.227 4.879 1 94.56 75 PRO B C 1
ATOM 1732 O O . PRO B 1 75 ? -12.914 -11.047 5.656 1 94.56 75 PRO B O 1
ATOM 1735 N N . GLY B 1 76 ? -11.844 -9.117 5.312 1 92.56 76 GLY B N 1
ATOM 1736 C CA . GLY B 1 76 ? -11.852 -8.742 6.719 1 92.56 76 GLY B CA 1
ATOM 1737 C C . GLY B 1 76 ? -11.148 -7.422 6.98 1 92.56 76 GLY B C 1
ATOM 1738 O O . GLY B 1 76 ? -11.008 -6.598 6.078 1 92.56 76 GLY B O 1
ATOM 1739 N N . PRO B 1 77 ? -10.742 -7.191 8.234 1 93.12 77 PRO B N 1
ATOM 1740 C CA . PRO B 1 77 ? -10.148 -5.902 8.602 1 93.12 77 PRO B CA 1
ATOM 1741 C C . PRO B 1 77 ? -8.766 -5.699 7.98 1 93.12 77 PRO B C 1
ATOM 1743 O O . PRO B 1 77 ? -8.336 -4.559 7.777 1 93.12 77 PRO B O 1
ATOM 1746 N N . LEU B 1 78 ? -8.07 -6.789 7.711 1 96.75 78 LEU B N 1
ATOM 1747 C CA . LEU B 1 78 ? -6.766 -6.68 7.074 1 96.75 78 LEU B CA 1
ATOM 1748 C C . LEU B 1 78 ? -6.906 -6.645 5.555 1 96.75 78 LEU B C 1
ATOM 1750 O O . LEU B 1 78 ? -7.59 -7.492 4.973 1 96.75 78 LEU B O 1
ATOM 1754 N N . ASP B 1 79 ? -6.371 -5.641 4.984 1 97.06 79 ASP B N 1
ATOM 1755 C CA . ASP B 1 79 ? -6.418 -5.484 3.533 1 97.06 79 ASP B CA 1
ATOM 1756 C C . ASP B 1 79 ? -5.238 -6.191 2.867 1 97.06 79 ASP B C 1
ATOM 1758 O O . ASP B 1 79 ? -4.082 -5.961 3.234 1 97.06 79 ASP B O 1
ATOM 1762 N N . TYR B 1 80 ? -5.535 -7.004 1.899 1 98.25 80 TYR B N 1
ATOM 1763 C CA . TYR B 1 80 ? -4.508 -7.797 1.231 1 98.25 80 TYR B CA 1
ATOM 1764 C C . TYR B 1 80 ? -3.533 -6.902 0.474 1 98.25 80 TYR B C 1
ATOM 1766 O O . TYR B 1 80 ? -2.32 -7.113 0.523 1 98.25 80 TYR B O 1
ATOM 1774 N N . THR B 1 81 ? -4.043 -5.938 -0.24 1 98.44 81 THR B N 1
ATOM 1775 C CA . THR B 1 81 ? -3.207 -5.074 -1.066 1 98.44 81 THR B CA 1
ATOM 1776 C C . THR B 1 81 ? -2.258 -4.25 -0.201 1 98.44 81 THR B C 1
ATOM 1778 O O . THR B 1 81 ? -1.081 -4.098 -0.532 1 98.44 81 THR B O 1
ATOM 1781 N N . VAL B 1 82 ? -2.744 -3.734 0.901 1 98.38 82 VAL B N 1
ATOM 1782 C CA . VAL B 1 82 ? -1.899 -2.994 1.832 1 98.38 82 VAL B CA 1
ATOM 1783 C C . VAL B 1 82 ? -0.771 -3.893 2.336 1 98.38 82 VAL B C 1
ATOM 1785 O O . VAL B 1 82 ? 0.393 -3.486 2.354 1 98.38 82 VAL B O 1
ATOM 1788 N N . ALA B 1 83 ? -1.127 -5.074 2.689 1 98.69 83 ALA B N 1
ATOM 1789 C CA . ALA B 1 83 ? -0.13 -6.02 3.186 1 98.69 83 ALA B CA 1
ATOM 1790 C C . ALA B 1 83 ? 0.928 -6.309 2.125 1 98.69 83 ALA B C 1
ATOM 1792 O O . ALA B 1 83 ? 2.123 -6.363 2.43 1 98.69 83 ALA B O 1
ATOM 1793 N N . TRP B 1 84 ? 0.5 -6.512 0.958 1 98.69 84 TRP B N 1
ATOM 1794 C CA . TRP B 1 84 ? 1.425 -6.82 -0.127 1 98.69 84 TRP B CA 1
ATOM 1795 C C . TRP B 1 84 ? 2.346 -5.637 -0.41 1 98.69 84 TRP B C 1
ATOM 1797 O O . TRP B 1 84 ? 3.533 -5.82 -0.688 1 98.69 84 TRP B O 1
ATOM 1807 N N . LEU B 1 85 ? 1.762 -4.414 -0.396 1 98.62 85 LEU B N 1
ATOM 1808 C CA . LEU B 1 85 ? 2.594 -3.232 -0.596 1 98.62 85 LEU B CA 1
ATOM 1809 C C . LEU B 1 85 ? 3.609 -3.086 0.531 1 98.62 85 LEU B C 1
ATOM 1811 O O . LEU B 1 85 ? 4.777 -2.773 0.283 1 98.62 85 LEU B O 1
ATOM 1815 N N . LEU B 1 86 ? 3.213 -3.352 1.72 1 98.56 86 LEU B N 1
ATOM 1816 C CA . LEU B 1 86 ? 4.117 -3.285 2.861 1 98.56 86 LEU B CA 1
ATOM 1817 C C . LEU B 1 86 ? 5.215 -4.34 2.748 1 98.56 86 LEU B C 1
ATOM 1819 O O . LEU B 1 86 ? 6.379 -4.066 3.049 1 98.56 86 LEU B O 1
ATOM 1823 N N . LEU B 1 87 ? 4.84 -5.559 2.357 1 98.31 87 LEU B N 1
ATOM 1824 C CA . LEU B 1 87 ? 5.824 -6.617 2.17 1 98.31 87 LEU B CA 1
ATOM 1825 C C . LEU B 1 87 ? 6.836 -6.234 1.095 1 98.31 87 LEU B C 1
ATOM 1827 O O . LEU B 1 87 ? 8.039 -6.43 1.27 1 98.31 87 LEU B O 1
ATOM 1831 N N . THR B 1 88 ? 6.383 -5.703 0.006 1 97.44 88 THR B N 1
ATOM 1832 C CA . THR B 1 88 ? 7.227 -5.395 -1.145 1 97.44 88 THR B CA 1
ATOM 1833 C C . THR B 1 88 ? 8.211 -4.277 -0.812 1 97.44 88 THR B C 1
ATOM 1835 O O . THR B 1 88 ? 9.398 -4.379 -1.113 1 97.44 88 THR B O 1
ATOM 1838 N N . PHE B 1 89 ? 7.762 -3.248 -0.124 1 97.5 89 PHE B N 1
ATOM 1839 C CA . PHE B 1 89 ? 8.594 -2.059 0.004 1 97.5 89 PHE B CA 1
ATOM 1840 C C . PHE B 1 89 ? 9.258 -2.008 1.374 1 97.5 89 PHE B C 1
ATOM 1842 O O . PHE B 1 89 ? 10.336 -1.43 1.525 1 97.5 89 PHE B O 1
ATOM 1849 N N . LEU B 1 90 ? 8.641 -2.631 2.375 1 97.31 90 LEU B N 1
ATOM 1850 C CA . LEU B 1 90 ? 9.141 -2.543 3.74 1 97.31 90 LEU B CA 1
ATOM 1851 C C . LEU B 1 90 ? 9.281 -3.93 4.359 1 97.31 90 LEU B C 1
ATOM 1853 O O . LEU B 1 90 ? 9.352 -4.062 5.586 1 97.31 90 LEU B O 1
ATOM 1857 N N . GLY B 1 91 ? 9.281 -4.957 3.617 1 97.12 91 GLY B N 1
ATOM 1858 C CA . GLY B 1 91 ? 9.266 -6.344 4.059 1 97.12 91 GLY B CA 1
ATOM 1859 C C . GLY B 1 91 ? 10.445 -6.711 4.938 1 97.12 91 GLY B C 1
ATOM 1860 O O . GLY B 1 91 ? 10.289 -7.457 5.91 1 97.12 91 GLY B O 1
ATOM 1861 N N . ILE B 1 92 ? 11.648 -6.184 4.566 1 96.94 92 ILE B N 1
ATOM 1862 C CA . ILE B 1 92 ? 12.859 -6.539 5.297 1 96.94 92 ILE B CA 1
ATOM 1863 C C . ILE B 1 92 ? 12.758 -6.031 6.734 1 96.94 92 ILE B C 1
ATOM 1865 O O . ILE B 1 92 ? 13.383 -6.594 7.641 1 96.94 92 ILE B O 1
ATOM 1869 N N . PHE B 1 93 ? 11.945 -5.035 6.949 1 97.5 93 PHE B N 1
ATOM 1870 C CA . PHE B 1 93 ? 11.789 -4.449 8.273 1 97.5 93 PHE B CA 1
ATOM 1871 C C . PHE B 1 93 ? 10.672 -5.141 9.047 1 97.5 93 PHE B C 1
ATOM 1873 O O . PHE B 1 93 ? 10.43 -4.828 10.211 1 97.5 93 PHE B O 1
ATOM 1880 N N . GLY B 1 94 ? 9.906 -6.02 8.43 1 97.56 94 GLY B N 1
ATOM 1881 C CA . GLY B 1 94 ? 8.859 -6.789 9.094 1 97.56 94 GLY B CA 1
ATOM 1882 C C . GLY B 1 94 ? 7.586 -6 9.312 1 97.56 94 GLY B C 1
ATOM 1883 O O . GLY B 1 94 ? 6.742 -6.387 10.125 1 97.56 94 GLY B O 1
ATOM 1884 N N . VAL B 1 95 ? 7.344 -4.902 8.641 1 98 95 VAL B N 1
ATOM 1885 C CA . VAL B 1 95 ? 6.207 -4.016 8.859 1 98 95 VAL B CA 1
ATOM 1886 C C . VAL B 1 95 ? 4.914 -4.723 8.461 1 98 95 VAL B C 1
ATOM 1888 O O . VAL B 1 95 ? 3.881 -4.551 9.109 1 98 95 VAL B O 1
ATOM 1891 N N . HIS B 1 96 ? 4.938 -5.551 7.379 1 98.25 96 HIS B N 1
ATOM 1892 C CA . HIS B 1 96 ? 3.746 -6.281 6.953 1 98.25 96 HIS B CA 1
ATOM 1893 C C . HIS B 1 96 ? 3.295 -7.27 8.023 1 98.25 96 HIS B C 1
ATOM 1895 O O . HIS B 1 96 ? 2.1 -7.527 8.172 1 98.25 96 HIS B O 1
ATOM 1901 N N . ARG B 1 97 ? 4.227 -7.832 8.734 1 98.25 97 ARG B N 1
ATOM 1902 C CA . ARG B 1 97 ? 3.869 -8.75 9.82 1 98.25 97 ARG B CA 1
ATOM 1903 C C . ARG B 1 97 ? 3.246 -7.996 10.984 1 98.25 97 ARG B C 1
ATOM 1905 O O . ARG B 1 97 ? 2.273 -8.461 11.586 1 98.25 97 ARG B O 1
ATOM 1912 N N . MET B 1 98 ? 3.832 -6.867 11.281 1 98.06 98 MET B N 1
ATOM 1913 C CA . MET B 1 98 ? 3.252 -6.047 12.336 1 98.06 98 MET B CA 1
ATOM 1914 C C . MET B 1 98 ? 1.852 -5.578 11.953 1 98.06 98 MET B C 1
ATOM 1916 O O . MET B 1 98 ? 0.974 -5.465 12.812 1 98.06 98 MET B O 1
ATOM 1920 N N . TYR B 1 99 ? 1.686 -5.281 10.703 1 98.19 99 TYR B N 1
ATOM 1921 C CA . TYR B 1 99 ? 0.36 -4.93 10.203 1 98.19 99 TYR B CA 1
ATOM 1922 C C . TYR B 1 99 ? -0.64 -6.047 10.484 1 98.19 99 TYR B C 1
ATOM 1924 O O . TYR B 1 99 ? -1.811 -5.781 10.766 1 98.19 99 TYR B O 1
ATOM 1932 N N . GLN B 1 100 ? -0.22 -7.277 10.484 1 97.88 100 GLN B N 1
ATOM 1933 C CA . GLN B 1 100 ? -1.058 -8.445 10.742 1 97.88 100 GLN B CA 1
ATOM 1934 C C . GLN B 1 100 ? -1.205 -8.695 12.242 1 97.88 100 GLN B C 1
ATOM 1936 O O . GLN B 1 100 ? -1.875 -9.648 12.648 1 97.88 100 GLN B O 1
ATOM 1941 N N . GLY B 1 101 ? -0.51 -7.895 13.078 1 96.75 101 GLY B N 1
ATOM 1942 C CA . GLY B 1 101 ? -0.551 -8.086 14.516 1 96.75 101 GLY B CA 1
ATOM 1943 C C . GLY B 1 101 ? 0.53 -9.023 15.023 1 96.75 101 GLY B C 1
ATOM 1944 O O . GLY B 1 101 ? 0.561 -9.359 16.203 1 96.75 101 GLY B O 1
ATOM 1945 N N . LYS B 1 102 ? 1.368 -9.477 14.141 1 97.12 102 LYS B N 1
ATOM 1946 C CA . LYS B 1 102 ? 2.461 -10.359 14.531 1 97.12 102 LYS B CA 1
ATOM 1947 C C . LYS B 1 102 ? 3.689 -9.562 14.961 1 97.12 102 LYS B C 1
ATOM 1949 O O . LYS B 1 102 ? 4.723 -9.602 14.289 1 97.12 102 LYS B O 1
ATOM 1954 N N . TRP B 1 103 ? 3.631 -8.969 16.156 1 97.25 103 TRP B N 1
ATOM 1955 C CA . TRP B 1 103 ? 4.625 -8.023 16.641 1 97.25 103 TRP B CA 1
ATOM 1956 C C . TRP B 1 103 ? 5.949 -8.727 16.938 1 97.25 103 TRP B C 1
ATOM 1958 O O . TRP B 1 103 ? 7.02 -8.172 16.672 1 97.25 103 TRP B O 1
ATOM 1968 N N . ILE B 1 104 ? 5.941 -9.938 17.359 1 96.88 104 ILE B N 1
ATOM 1969 C CA . ILE B 1 104 ? 7.152 -10.656 17.734 1 96.88 104 ILE B CA 1
ATOM 1970 C C . ILE B 1 104 ? 7.984 -10.961 16.5 1 96.88 104 ILE B C 1
ATOM 1972 O O . ILE B 1 104 ? 9.164 -10.617 16.438 1 96.88 104 ILE B O 1
ATOM 1976 N N . THR B 1 105 ? 7.344 -11.531 15.469 1 96.44 105 THR B N 1
ATOM 1977 C CA . THR B 1 105 ? 8.086 -11.844 14.25 1 96.44 105 THR B CA 1
ATOM 1978 C C . THR B 1 105 ? 8.453 -10.562 13.5 1 96.44 105 THR B C 1
ATOM 1980 O O . THR B 1 105 ? 9.484 -10.508 12.82 1 96.44 105 THR B O 1
ATOM 1983 N N . GLY B 1 106 ? 7.613 -9.555 13.586 1 97.19 106 GLY B N 1
ATOM 1984 C CA . GLY B 1 106 ? 7.98 -8.273 13 1 97.19 106 GLY B CA 1
ATOM 1985 C C . GLY B 1 106 ? 9.258 -7.695 13.586 1 97.19 106 GLY B C 1
ATOM 1986 O O . GLY B 1 106 ? 10.133 -7.238 12.852 1 97.19 106 GLY B O 1
ATOM 1987 N N . LEU B 1 107 ? 9.375 -7.734 14.898 1 96.62 107 LEU B N 1
ATOM 1988 C CA . LEU B 1 107 ? 10.57 -7.227 15.57 1 96.62 107 LEU B CA 1
ATOM 1989 C C . LEU B 1 107 ? 11.789 -8.07 15.219 1 96.62 107 LEU B C 1
ATOM 1991 O O . LEU B 1 107 ? 12.891 -7.539 15.078 1 96.62 107 LEU B O 1
ATOM 1995 N N . LEU B 1 108 ? 11.578 -9.367 15.141 1 96.81 108 LEU B N 1
ATOM 1996 C CA . LEU B 1 108 ? 12.656 -10.258 14.719 1 96.81 108 LEU B CA 1
ATOM 1997 C C . LEU B 1 108 ? 13.18 -9.859 13.336 1 96.81 108 LEU B C 1
ATOM 1999 O O . LEU B 1 108 ? 14.391 -9.867 13.102 1 96.81 108 LEU B O 1
ATOM 2003 N N . TYR B 1 109 ? 12.227 -9.57 12.438 1 97.38 109 TYR B N 1
ATOM 2004 C CA . TYR B 1 109 ? 12.625 -9.102 11.117 1 97.38 109 TYR B CA 1
ATOM 2005 C C . TYR B 1 109 ? 13.5 -7.859 11.2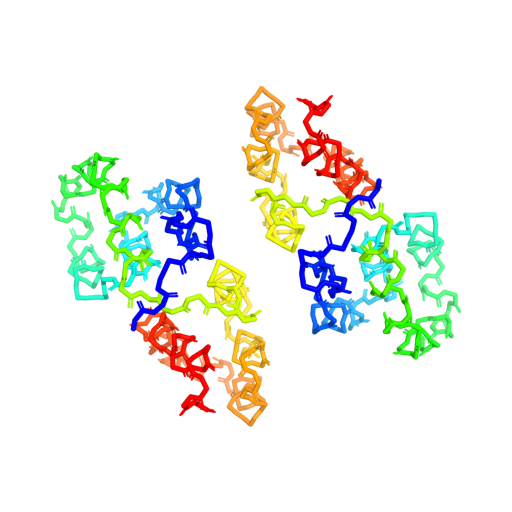19 1 97.38 109 TYR B C 1
ATOM 2007 O O . TYR B 1 109 ? 14.5 -7.734 10.5 1 97.38 109 TYR B O 1
ATOM 2015 N N . LEU B 1 110 ? 13.18 -6.957 12.094 1 94.06 110 LEU B N 1
ATOM 2016 C CA . LEU B 1 110 ? 13.883 -5.691 12.258 1 94.06 110 LEU B CA 1
ATOM 2017 C C . LEU B 1 110 ? 15.336 -5.922 12.672 1 94.06 110 LEU B C 1
ATOM 2019 O O . LEU B 1 110 ? 16.234 -5.227 12.195 1 94.06 110 LEU B O 1
ATOM 2023 N N . VAL B 1 111 ? 15.609 -6.852 13.469 1 95.75 111 VAL B N 1
ATOM 2024 C CA . VAL B 1 111 ? 16.938 -7.078 14.016 1 95.75 111 VAL B CA 1
ATOM 2025 C C . VAL B 1 111 ? 17.734 -7.98 13.086 1 95.75 111 VAL B C 1
ATOM 2027 O O . VAL B 1 111 ? 18.969 -7.977 13.109 1 95.75 111 VAL B O 1
ATOM 2030 N N . THR B 1 112 ? 17.109 -8.773 12.203 1 95.12 112 THR B N 1
ATOM 2031 C CA . THR B 1 112 ? 17.797 -9.781 11.406 1 95.12 112 THR B CA 1
ATOM 2032 C C . THR B 1 112 ? 17.766 -9.422 9.922 1 95.12 112 THR B C 1
ATOM 2034 O O . THR B 1 112 ? 18.312 -10.141 9.086 1 95.12 112 THR B O 1
ATOM 2037 N N . GLY B 1 113 ? 17.203 -8.297 9.617 1 91.19 113 GLY B N 1
ATOM 2038 C CA . GLY B 1 113 ? 17.062 -7.941 8.211 1 91.19 113 GLY B CA 1
ATOM 2039 C C . GLY B 1 113 ? 16.156 -8.875 7.441 1 91.19 113 GLY B C 1
ATOM 2040 O O . GLY B 1 113 ? 16.562 -9.453 6.43 1 91.19 113 GLY B O 1
ATOM 2041 N N . GLY B 1 114 ? 14.891 -9.312 8.203 1 67.06 114 GLY B N 1
ATOM 2042 C CA . GLY B 1 114 ? 13.805 -10.188 7.785 1 67.06 114 GLY B CA 1
ATOM 2043 C C . GLY B 1 114 ? 14.273 -11.352 6.934 1 67.06 114 GLY B C 1
ATOM 2044 O O . GLY B 1 114 ? 14.828 -11.148 5.852 1 67.06 114 GLY B O 1
ATOM 2045 N N . LEU B 1 115 ? 14.062 -12.211 7.844 1 66.06 115 LEU B N 1
ATOM 2046 C CA . LEU B 1 115 ? 15.305 -12.797 8.32 1 66.06 115 LEU B CA 1
ATOM 2047 C C . LEU B 1 115 ? 16.094 -13.398 7.164 1 66.06 115 LEU B C 1
ATOM 2049 O O . LEU B 1 115 ? 17.328 -13.312 7.137 1 66.06 115 LEU B O 1
ATOM 2053 N N . LEU B 1 116 ? 17.375 -12.859 6.906 1 89.88 116 LEU B N 1
ATOM 2054 C CA . LEU B 1 116 ? 18.438 -12.945 5.922 1 89.88 116 LEU B CA 1
ATOM 2055 C C . LEU B 1 116 ? 17.875 -13.141 4.52 1 89.88 116 LEU B C 1
ATOM 2057 O O . LEU B 1 116 ? 18.531 -13.734 3.658 1 89.88 116 LEU B O 1
ATOM 2061 N N . GLY B 1 117 ? 16.5 -12.555 4.43 1 92.12 117 GLY B N 1
ATOM 2062 C CA . GLY B 1 117 ? 15.852 -12.625 3.129 1 92.12 117 GLY B CA 1
ATOM 2063 C C . GLY B 1 117 ? 14.961 -13.836 2.969 1 92.12 117 GLY B C 1
ATOM 2064 O O . GLY B 1 117 ? 14 -13.812 2.197 1 92.12 117 GLY B O 1
ATOM 2065 N N . LEU B 1 118 ? 15.156 -14.836 3.789 1 95.06 118 LEU B N 1
ATOM 2066 C CA . LEU B 1 118 ? 14.375 -16.062 3.693 1 95.06 118 LEU B CA 1
ATOM 2067 C C . LEU B 1 118 ? 12.969 -15.852 4.262 1 95.06 118 LEU B C 1
ATOM 2069 O O . LEU B 1 118 ? 12.008 -16.438 3.768 1 95.06 118 LEU B O 1
ATOM 2073 N N . GLY B 1 119 ? 12.945 -15.117 5.359 1 96.06 119 GLY B N 1
ATOM 2074 C CA . GLY B 1 119 ? 11.641 -14.805 5.922 1 96.06 119 GLY B CA 1
ATOM 2075 C C . GLY B 1 119 ? 10.742 -14.047 4.957 1 96.06 119 GLY B C 1
ATOM 2076 O O . GLY B 1 119 ? 9.555 -14.352 4.84 1 96.06 119 GLY B O 1
ATOM 2077 N N . VAL B 1 120 ? 11.336 -13.117 4.285 1 96.69 120 VAL B N 1
ATOM 2078 C CA . VAL B 1 120 ? 10.594 -12.336 3.305 1 96.69 120 VAL B CA 1
ATOM 2079 C C . VAL B 1 120 ? 10.102 -13.242 2.182 1 96.69 120 VAL B C 1
ATOM 2081 O O . VAL B 1 120 ? 8.945 -13.141 1.755 1 96.69 120 VAL B O 1
ATOM 2084 N N . LEU B 1 121 ? 10.93 -14.156 1.748 1 95.62 121 LEU B N 1
ATOM 2085 C CA . LEU B 1 121 ? 10.539 -15.094 0.707 1 95.62 121 LEU B CA 1
ATOM 2086 C C . LEU B 1 121 ? 9.375 -15.969 1.166 1 95.62 121 LEU B C 1
ATOM 2088 O O . LEU B 1 121 ? 8.422 -16.172 0.417 1 95.62 121 LEU B O 1
ATOM 2092 N N . TYR B 1 122 ? 9.516 -16.469 2.383 1 97.38 122 TYR B N 1
ATOM 2093 C CA . TYR B 1 122 ? 8.438 -17.25 2.975 1 97.38 122 TYR B CA 1
ATOM 2094 C C . TYR B 1 122 ? 7.137 -16.469 2.99 1 97.38 122 TYR B C 1
ATOM 2096 O O . TYR B 1 122 ? 6.074 -17 2.654 1 97.38 122 TYR B O 1
ATOM 2104 N N . ASP B 1 123 ? 7.211 -15.297 3.346 1 97.88 123 ASP B N 1
ATOM 2105 C CA . ASP B 1 123 ? 6.016 -14.461 3.438 1 97.88 123 ASP B CA 1
ATOM 2106 C C . ASP B 1 123 ? 5.453 -14.148 2.051 1 97.88 123 ASP B C 1
ATOM 2108 O O . ASP B 1 123 ? 4.238 -14.047 1.876 1 97.88 123 ASP B O 1
ATOM 2112 N N . PHE B 1 124 ? 6.293 -14.016 1.033 1 97.19 124 PHE B N 1
ATOM 2113 C CA . PHE B 1 124 ? 5.816 -13.852 -0.335 1 97.19 124 PHE B CA 1
ATOM 2114 C C . PHE B 1 124 ? 4.969 -15.047 -0.757 1 97.19 124 PHE B C 1
ATOM 2116 O O . PHE B 1 124 ? 4 -14.898 -1.503 1 97.19 124 PHE B O 1
ATOM 2123 N N . TRP B 1 125 ? 5.293 -16.172 -0.171 1 97.81 125 TRP B N 1
ATOM 2124 C CA . TRP B 1 125 ? 4.625 -17.406 -0.55 1 97.81 125 TRP B CA 1
ATOM 2125 C C . TRP B 1 125 ? 3.305 -17.562 0.197 1 97.81 125 TRP B C 1
ATOM 2127 O O . TRP B 1 125 ? 2.361 -18.172 -0.315 1 97.81 125 TRP B O 1
ATOM 2137 N N . THR B 1 126 ? 3.307 -17 1.35 1 98.31 126 THR B N 1
ATOM 2138 C CA . THR B 1 126 ? 2.223 -17.438 2.225 1 98.31 126 THR B CA 1
ATOM 2139 C C . THR B 1 126 ? 1.378 -16.234 2.668 1 98.31 126 THR B C 1
ATOM 2141 O O . THR B 1 126 ? 0.36 -16.406 3.342 1 98.31 126 THR B O 1
ATOM 2144 N N . LEU B 1 127 ? 1.65 -15.062 2.27 1 98.44 127 LEU B N 1
ATOM 2145 C CA . LEU B 1 127 ? 1.044 -13.844 2.807 1 98.44 127 LEU B CA 1
ATOM 2146 C C . LEU B 1 127 ? -0.475 -13.898 2.682 1 98.44 127 LEU B C 1
ATOM 2148 O O . LEU B 1 127 ? -1.191 -13.609 3.641 1 98.44 127 LEU B O 1
ATOM 2152 N N . ASN B 1 128 ? -0.961 -14.297 1.51 1 98.5 128 ASN B N 1
ATOM 2153 C CA . ASN B 1 128 ? -2.406 -14.336 1.308 1 98.5 128 ASN B CA 1
ATOM 2154 C C . ASN B 1 128 ? -3.084 -15.281 2.297 1 98.5 128 ASN B C 1
ATOM 2156 O O . ASN B 1 128 ? -4.129 -14.953 2.861 1 98.5 128 ASN B O 1
ATOM 2160 N N . ASP B 1 129 ? -2.484 -16.406 2.527 1 98.12 129 ASP B N 1
ATOM 2161 C CA . ASP B 1 129 ? -3.037 -17.375 3.469 1 98.12 129 ASP B CA 1
ATOM 2162 C C . ASP B 1 129 ? -2.984 -16.844 4.898 1 98.12 129 ASP B C 1
ATOM 2164 O O . ASP B 1 129 ? -3.92 -17.047 5.676 1 98.12 129 ASP B O 1
ATOM 2168 N N . GLN B 1 130 ? -1.86 -16.281 5.219 1 98.25 130 GLN B N 1
ATOM 2169 C CA . GLN B 1 130 ? -1.71 -15.703 6.547 1 98.25 130 GLN B CA 1
ATOM 2170 C C . GLN B 1 130 ? -2.801 -14.672 6.824 1 98.25 130 GLN B C 1
ATOM 2172 O O . GLN B 1 130 ? -3.42 -14.688 7.891 1 98.25 130 GLN B O 1
ATOM 2177 N N . ILE B 1 131 ? -3.105 -13.789 5.863 1 98.19 131 ILE B N 1
ATOM 2178 C CA . ILE B 1 131 ? -4.102 -12.734 6.016 1 98.19 131 ILE B CA 1
ATOM 2179 C C . ILE B 1 131 ? -5.5 -13.352 6.074 1 98.19 131 ILE B C 1
ATOM 2181 O O . ILE B 1 131 ? -6.324 -12.961 6.902 1 98.19 131 ILE B O 1
ATOM 2185 N N . SER B 1 132 ? -5.738 -14.305 5.207 1 97.69 132 SER B N 1
ATOM 2186 C CA . SER B 1 132 ? -7.035 -14.969 5.188 1 97.69 132 SER B CA 1
ATOM 2187 C C . SER B 1 132 ? -7.336 -15.641 6.523 1 97.69 132 SER B C 1
ATOM 2189 O O . SER B 1 132 ? -8.461 -15.578 7.016 1 97.69 132 SER B O 1
ATOM 2191 N N . LEU B 1 133 ? -6.305 -16.281 7.098 1 97.06 133 LEU B N 1
ATOM 2192 C CA . LEU B 1 133 ? -6.461 -16.938 8.383 1 97.06 133 LEU B CA 1
ATOM 2193 C C . LEU B 1 133 ? -6.793 -15.93 9.477 1 97.06 133 LEU B C 1
ATOM 2195 O O . LEU B 1 133 ? -7.695 -16.156 10.289 1 97.06 133 LEU B O 1
ATOM 2199 N N . ARG B 1 134 ? -6.113 -14.836 9.516 1 96.81 134 ARG B N 1
ATOM 2200 C CA . ARG B 1 134 ? -6.355 -13.797 10.516 1 96.81 134 ARG B CA 1
ATOM 2201 C C . ARG B 1 134 ? -7.734 -13.164 10.328 1 96.81 134 ARG B C 1
ATOM 2203 O O . ARG B 1 134 ? -8.453 -12.93 11.297 1 96.81 134 ARG B O 1
ATOM 2210 N N . ASN B 1 135 ? -8.133 -12.922 9.062 1 96.19 135 ASN B N 1
ATOM 2211 C CA . ASN B 1 135 ? -9.422 -12.328 8.75 1 96.19 135 ASN B CA 1
ATOM 2212 C C . ASN B 1 135 ? -10.57 -13.266 9.102 1 96.19 135 ASN B C 1
ATOM 2214 O O . ASN B 1 135 ? -11.695 -12.812 9.352 1 96.19 135 ASN B O 1
ATOM 2218 N N . SER B 1 136 ? -10.305 -14.523 9.117 1 94.5 136 SER B N 1
ATOM 2219 C CA . SER B 1 136 ? -11.336 -15.492 9.461 1 94.5 136 SER B CA 1
A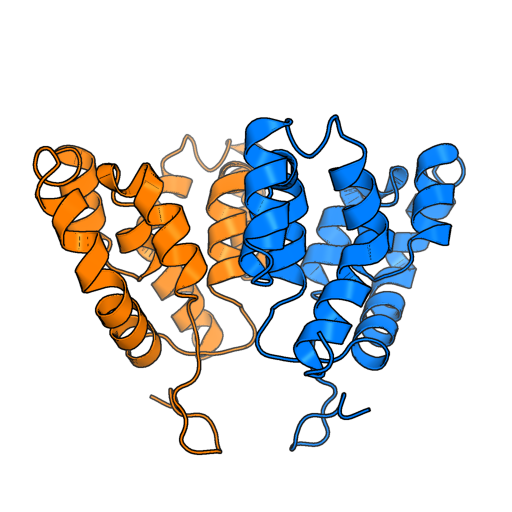TOM 2220 C C . SER B 1 136 ? -11.477 -15.633 10.977 1 94.5 136 SER B C 1
ATOM 2222 O O . SER B 1 136 ? -12.406 -16.281 11.461 1 94.5 136 SER B O 1
ATOM 2224 N N . GLY B 1 137 ? -10.578 -14.984 11.727 1 90.81 137 GLY B N 1
ATOM 2225 C CA . GLY B 1 137 ? -10.617 -15.086 13.18 1 90.81 137 GLY B CA 1
ATOM 2226 C C . GLY B 1 137 ? -9.852 -16.281 13.719 1 90.81 137 GLY B C 1
ATOM 2227 O O . GLY B 1 137 ? -9.961 -16.609 14.898 1 90.81 137 GLY B O 1
ATOM 2228 N N . ARG B 1 138 ? -9.195 -17.047 12.914 1 81.25 138 ARG B N 1
ATOM 2229 C CA . ARG B 1 138 ? -8.484 -18.266 13.336 1 81.25 138 ARG B CA 1
ATOM 2230 C C . ARG B 1 138 ? -7 -17.984 13.516 1 81.25 138 ARG B C 1
ATOM 2232 O O . ARG B 1 138 ? -6.23 -18.891 13.844 1 81.25 138 ARG B O 1
ATOM 2239 N N . GLY B 1 139 ? -6.594 -16.781 13.344 1 71.62 139 GLY B N 1
ATOM 2240 C CA . GLY B 1 139 ? -5.168 -16.5 13.445 1 71.62 139 GLY B CA 1
ATOM 2241 C C . GLY B 1 139 ? -4.797 -15.766 14.719 1 71.62 139 GLY B C 1
ATOM 2242 O O . GLY B 1 139 ? -5.66 -15.203 15.398 1 71.62 139 GLY B O 1
#

InterPro domains:
  IPR007829 TM2 domain [PF05154] (13-60)
  IPR007829 TM2 domain [PF05154] (79-125)
  IPR050932 TM2 domain-containing protein 1-3-like [PTHR21016] (12-70)

Secondary structure (DSSP, 8-state):
---B-TTSPBP--S-HHHHHHHHHTGGGTHHHHHTT-HHHHHHHHHHHHHHTHHHHHHHHHHHHHHHHHHHHS--SSS-HHHHHHHHHHHGGGTHHHHHTT-HHHHHHHHHHTTTTSHHHHHHHHHHHHHHHHHHTT--/---B-TTSPBP--S-HHHHHHHHHTGGGTHHHHHTT-HHHHHHHHHHHHHHTHHHHHHHHHHHHHHHHHHHHS--SSS-HHHHHHHHHHHGGGTHHHHHTT-HHHHHHHHHHTTTTSHHHHHHHHHHHHHHHHHHTT--

pLDDT: mean 93.84, std 9.75, range [43.97, 98.69]

Nearest PDB structures (foldseek):
  3wr1-assembly1_B-2  TM=1.788E-01  e=9.045E+00  Phalacrocorax carbo